Protein AF-A0A9P7BUP3-F1 (afdb_monomer_lite)

Sequence (273 aa):
MKHRQLSLIFKIRKNWTVAAWHLSATSFLMEHNRLSIQTLNDYRSAIASVYSQLHPNQPPLASQHEITMFFKAKKDTEVRIPTVDKLETWDINILILYIRKELSPSTVLTLGQLQLKVILLMCINTMWRPRSDMGRIQWRDVQFTHIDGVPGSVCLHIRRPKEINTKSIQLGVIQQEDLSVDHTLFLGVFRAETVKRTVWFLTEHQTQIRNLKKQGFNIIGYARKSEGAEDNETRIKLLKLMCRRLKERSLVNHIFISYNSQANGPLAQRDMK

pLDDT: mean 73.76, std 14.56, range [29.7, 93.31]

Structure (mmCIF, N/CA/C/O backbone):
data_AF-A0A9P7BUP3-F1
#
_entry.id   AF-A0A9P7BUP3-F1
#
loop_
_atom_site.group_PDB
_atom_site.id
_atom_site.type_symbol
_atom_site.label_atom_id
_atom_site.label_alt_id
_atom_site.label_comp_id
_atom_site.label_asym_id
_atom_site.label_entity_id
_atom_site.label_seq_id
_atom_site.pdbx_PDB_ins_code
_atom_site.Cartn_x
_atom_site.Cartn_y
_atom_site.Cartn_z
_atom_site.occupancy
_atom_site.B_iso_or_equiv
_atom_site.auth_seq_id
_atom_site.auth_comp_id
_atom_site.auth_asym_id
_atom_site.auth_atom_id
_atom_site.pdbx_PDB_model_num
ATOM 1 N N . MET A 1 1 ? -8.710 16.096 -35.756 1.00 29.70 1 MET A N 1
ATOM 2 C CA . MET A 1 1 ? -7.583 16.074 -36.715 1.00 29.70 1 MET A CA 1
ATOM 3 C C . MET A 1 1 ? -6.391 15.351 -36.091 1.00 29.70 1 MET A C 1
ATOM 5 O O . MET A 1 1 ? -5.723 15.912 -35.234 1.00 29.70 1 MET A O 1
ATOM 9 N N . LYS A 1 2 ? -6.168 14.082 -36.457 1.00 34.78 2 LYS A N 1
ATOM 10 C CA . LYS A 1 2 ? -4.997 13.286 -36.057 1.00 34.78 2 LYS A CA 1
ATOM 11 C C . LYS A 1 2 ? -3.948 13.381 -37.168 1.00 34.78 2 LYS A C 1
ATOM 13 O O . LYS A 1 2 ? -3.971 12.586 -38.094 1.00 34.78 2 LYS A O 1
ATOM 18 N N . HIS A 1 3 ? -3.037 14.340 -37.071 1.00 37.88 3 HIS A N 1
ATOM 19 C CA . HIS A 1 3 ? -1.804 14.335 -37.855 1.00 37.88 3 HIS A CA 1
ATOM 20 C C . HIS A 1 3 ? -0.641 14.597 -36.912 1.00 37.88 3 HIS A C 1
ATOM 22 O O . HIS A 1 3 ? -0.494 15.709 -36.418 1.00 37.88 3 HIS A O 1
ATOM 28 N N . ARG A 1 4 ? 0.151 13.554 -36.645 1.00 31.70 4 ARG A N 1
ATOM 29 C CA . ARG A 1 4 ? 1.559 13.630 -36.217 1.00 31.70 4 ARG A CA 1
ATOM 30 C C . ARG A 1 4 ? 2.187 12.232 -36.277 1.00 31.70 4 ARG A C 1
ATOM 32 O O . ARG A 1 4 ? 2.685 11.708 -35.291 1.00 31.70 4 ARG A O 1
ATOM 39 N N . GLN A 1 5 ? 2.171 11.618 -37.459 1.00 35.47 5 GLN A N 1
ATOM 40 C CA . GLN A 1 5 ? 3.279 10.741 -37.834 1.00 35.47 5 GLN A CA 1
ATOM 41 C C . GLN A 1 5 ? 4.364 11.655 -38.406 1.00 35.47 5 GLN A C 1
ATOM 43 O O . GLN A 1 5 ? 4.427 11.898 -39.604 1.00 35.47 5 GLN A O 1
ATOM 48 N N . LEU A 1 6 ? 5.185 12.225 -37.524 1.00 34.94 6 LEU A N 1
ATOM 49 C CA . LEU A 1 6 ? 6.550 12.541 -37.919 1.00 34.94 6 LEU A CA 1
ATOM 50 C C . LEU A 1 6 ? 7.253 11.189 -37.923 1.00 34.94 6 LEU A C 1
ATOM 52 O O . LEU A 1 6 ? 7.481 10.613 -36.861 1.00 34.94 6 LEU A O 1
ATOM 56 N N . SER A 1 7 ? 7.508 10.636 -39.105 1.00 39.16 7 SER A N 1
ATOM 57 C CA . SER A 1 7 ? 8.390 9.485 -39.249 1.00 39.16 7 SER A CA 1
ATOM 58 C C . SER A 1 7 ? 9.787 9.916 -38.800 1.00 39.16 7 SER A C 1
ATOM 60 O O . SER A 1 7 ? 10.569 10.451 -39.584 1.00 39.16 7 SER A O 1
ATOM 62 N N . LEU A 1 8 ? 10.076 9.756 -37.509 1.00 49.47 8 LEU A N 1
ATOM 63 C CA . LEU A 1 8 ? 11.420 9.893 -36.968 1.00 49.47 8 LEU A CA 1
ATOM 64 C C . LEU A 1 8 ? 12.216 8.684 -37.466 1.00 49.47 8 LEU A C 1
ATOM 66 O O . LEU A 1 8 ? 12.012 7.561 -37.007 1.00 49.47 8 LEU A O 1
ATOM 70 N N . ILE A 1 9 ? 13.074 8.895 -38.460 1.00 57.00 9 ILE A N 1
ATOM 71 C CA . ILE A 1 9 ? 13.872 7.824 -39.058 1.00 57.00 9 ILE A CA 1
ATOM 72 C C . ILE A 1 9 ? 15.229 7.795 -38.360 1.00 57.00 9 ILE A C 1
ATOM 74 O O . ILE A 1 9 ? 16.092 8.632 -38.624 1.00 57.00 9 ILE A O 1
ATOM 78 N N . PHE A 1 10 ? 15.432 6.804 -37.495 1.00 59.16 10 PHE A N 1
ATOM 79 C CA . PHE A 1 10 ? 16.764 6.448 -37.017 1.00 59.16 10 PHE A CA 1
ATOM 80 C C . PHE A 1 10 ? 17.508 5.735 -38.157 1.00 59.16 10 PHE A C 1
ATOM 82 O O . PHE A 1 10 ? 17.157 4.617 -38.535 1.00 59.16 10 PHE A O 1
ATOM 89 N N . LYS A 1 11 ? 18.487 6.410 -38.770 1.00 67.56 11 LYS A N 1
ATOM 90 C CA . LYS A 1 11 ? 19.257 5.859 -39.897 1.00 67.56 11 LYS A CA 1
ATOM 91 C C . LYS A 1 11 ? 20.329 4.909 -39.373 1.00 67.56 11 LYS A C 1
ATOM 93 O O . LYS A 1 11 ? 21.152 5.301 -38.555 1.00 67.56 11 LYS A O 1
ATOM 98 N N . ILE A 1 12 ? 20.338 3.685 -39.888 1.00 63.97 12 ILE A N 1
ATOM 99 C CA . ILE A 1 12 ? 21.224 2.607 -39.437 1.00 63.97 12 ILE A CA 1
ATOM 100 C C . ILE A 1 12 ? 22.140 2.200 -40.589 1.00 63.97 12 ILE A C 1
ATOM 102 O O . ILE A 1 12 ? 21.692 2.098 -41.733 1.00 63.97 12 ILE A O 1
ATOM 106 N N . ARG A 1 13 ? 23.419 1.929 -40.301 1.00 66.94 13 ARG A N 1
ATOM 107 C CA . ARG A 1 13 ? 24.336 1.283 -41.253 1.00 66.94 13 ARG A CA 1
ATOM 108 C C . ARG A 1 13 ? 24.692 -0.119 -40.772 1.00 66.94 13 ARG A C 1
ATOM 110 O O . ARG A 1 13 ? 25.013 -0.319 -39.606 1.00 66.94 13 ARG A O 1
ATOM 117 N N . LYS A 1 14 ? 24.699 -1.076 -41.703 1.00 58.66 14 LYS A N 1
ATOM 118 C CA . LYS A 1 14 ? 24.942 -2.504 -41.434 1.00 58.66 14 LYS A CA 1
ATOM 119 C C . LYS A 1 14 ? 26.327 -2.799 -40.830 1.00 58.66 14 LYS A C 1
ATOM 121 O O . LYS A 1 14 ? 26.476 -3.790 -40.132 1.00 58.66 14 LYS A O 1
ATOM 126 N N . ASN A 1 15 ? 27.308 -1.919 -41.049 1.00 70.25 15 ASN A N 1
ATOM 127 C CA . ASN A 1 15 ? 28.707 -2.123 -40.648 1.00 70.25 15 ASN A CA 1
ATOM 128 C C . ASN A 1 15 ? 29.121 -1.267 -39.438 1.00 70.25 15 ASN A C 1
ATOM 130 O O . ASN A 1 15 ? 30.308 -1.030 -39.224 1.00 70.25 15 ASN A O 1
ATOM 134 N N . TRP A 1 16 ? 28.166 -0.722 -38.685 1.00 77.44 16 TRP A N 1
ATOM 135 C CA . TRP A 1 16 ? 28.500 0.029 -37.479 1.00 77.44 16 TRP A CA 1
ATOM 136 C C . TRP A 1 16 ? 29.067 -0.882 -36.395 1.00 77.44 16 TRP A C 1
ATOM 138 O O . TRP A 1 16 ? 28.529 -1.949 -36.107 1.00 77.44 16 TRP A O 1
ATOM 148 N N . THR A 1 17 ? 30.146 -0.422 -35.766 1.00 83.06 17 THR A N 1
ATOM 149 C CA . THR A 1 17 ? 30.659 -1.025 -34.538 1.00 83.06 17 THR A CA 1
ATOM 150 C C . THR A 1 17 ? 29.669 -0.796 -33.396 1.00 83.06 17 THR A C 1
ATOM 152 O O . THR A 1 17 ? 28.867 0.140 -33.426 1.00 83.06 17 THR A O 1
ATOM 155 N N . VAL A 1 18 ? 29.751 -1.618 -32.350 1.00 81.12 18 VAL A N 1
ATOM 156 C CA . VAL A 1 18 ? 28.917 -1.478 -31.142 1.00 81.12 18 VAL A CA 1
ATOM 157 C C . VAL A 1 18 ? 29.039 -0.070 -30.534 1.00 81.12 18 VAL A C 1
ATOM 159 O O . VAL A 1 18 ? 28.034 0.545 -30.189 1.00 81.12 18 VAL A O 1
ATOM 162 N N . ALA A 1 19 ? 30.251 0.494 -30.506 1.00 82.25 19 ALA A N 1
ATOM 163 C CA . ALA A 1 19 ? 30.484 1.860 -30.038 1.00 82.25 19 ALA A CA 1
ATOM 164 C C . ALA A 1 19 ? 29.785 2.919 -30.917 1.00 82.25 19 ALA A C 1
ATOM 166 O O . ALA A 1 19 ? 29.181 3.857 -30.398 1.00 82.25 19 ALA A O 1
ATOM 167 N N . ALA A 1 20 ? 29.801 2.753 -32.246 1.00 81.44 20 ALA A N 1
ATOM 168 C CA . ALA A 1 20 ? 29.107 3.658 -33.167 1.00 81.44 20 ALA A CA 1
ATOM 169 C C . ALA A 1 20 ? 27.577 3.602 -32.999 1.00 81.44 20 ALA A C 1
ATOM 171 O O . ALA A 1 20 ? 26.899 4.623 -33.144 1.00 81.44 20 ALA A O 1
ATOM 172 N N . TRP A 1 21 ? 27.040 2.432 -32.642 1.00 83.62 21 TRP A N 1
ATOM 173 C CA . TRP A 1 21 ? 25.635 2.257 -32.275 1.00 83.62 21 TRP A CA 1
ATOM 174 C C . TRP A 1 21 ? 25.263 3.005 -31.001 1.00 83.62 21 TRP A C 1
ATOM 176 O O . TRP A 1 21 ? 24.262 3.721 -30.987 1.00 83.62 21 TRP A O 1
ATOM 186 N N . HIS A 1 22 ? 26.055 2.851 -29.939 1.00 83.19 22 HIS A N 1
ATOM 187 C CA . HIS A 1 22 ? 25.796 3.507 -28.655 1.00 83.19 22 HIS A CA 1
ATOM 188 C C . HIS A 1 22 ? 25.866 5.025 -28.781 1.00 83.19 22 HIS A C 1
ATOM 190 O O . HIS A 1 22 ? 24.970 5.720 -28.294 1.00 83.19 22 HIS A O 1
ATOM 196 N N . LEU A 1 23 ? 26.869 5.527 -29.507 1.00 83.94 23 LEU A N 1
ATOM 197 C CA . LEU A 1 23 ? 27.015 6.951 -29.784 1.00 83.94 23 LEU A CA 1
ATOM 198 C C . LEU A 1 23 ? 25.816 7.477 -30.579 1.00 83.94 23 LEU A C 1
ATOM 200 O O . LEU A 1 23 ? 25.182 8.436 -30.156 1.00 83.94 23 LEU A O 1
ATOM 204 N N . SER A 1 24 ? 25.437 6.803 -31.669 1.00 83.06 24 SER A N 1
ATOM 205 C CA . SER A 1 24 ? 24.308 7.236 -32.506 1.00 83.06 24 SER A CA 1
ATOM 206 C C . SER A 1 24 ? 22.972 7.191 -31.764 1.00 83.06 24 SER A C 1
ATOM 208 O O . SER A 1 24 ? 22.167 8.111 -31.893 1.00 83.06 24 SER A O 1
ATOM 210 N N . ALA A 1 25 ? 22.727 6.150 -30.963 1.00 82.94 25 ALA A N 1
ATOM 211 C CA . ALA A 1 25 ? 21.521 6.045 -30.146 1.00 82.94 25 ALA A CA 1
ATOM 212 C C . ALA A 1 25 ? 21.456 7.164 -29.097 1.00 82.94 25 ALA A C 1
ATOM 214 O O . ALA A 1 25 ? 20.404 7.774 -28.908 1.00 82.94 25 ALA A O 1
ATOM 215 N N . THR A 1 26 ? 22.581 7.470 -28.450 1.00 84.88 26 THR A N 1
ATOM 216 C CA . THR A 1 26 ? 22.667 8.556 -27.466 1.00 84.88 26 THR A CA 1
ATOM 217 C C . THR A 1 26 ? 22.463 9.917 -28.129 1.00 84.88 26 THR A C 1
ATOM 219 O O . THR A 1 26 ? 21.624 10.685 -27.665 1.00 84.88 26 THR A O 1
ATOM 222 N N . SER A 1 27 ? 23.134 10.195 -29.253 1.00 85.44 27 SER A N 1
ATOM 223 C CA . SER A 1 27 ? 22.946 11.431 -30.025 1.00 85.44 27 SER A CA 1
ATOM 224 C C . SER A 1 27 ? 21.493 11.615 -30.454 1.00 85.44 27 SER A C 1
ATOM 226 O O . SER A 1 27 ? 20.919 12.676 -30.225 1.00 85.44 27 SER A O 1
ATOM 228 N N . PHE A 1 28 ? 20.856 10.561 -30.967 1.00 85.31 28 PHE A N 1
ATOM 229 C CA . PHE A 1 28 ? 19.443 10.601 -31.331 1.00 85.31 28 PHE A CA 1
ATOM 230 C C . PHE A 1 28 ? 18.543 10.929 -30.131 1.00 85.31 28 PHE A C 1
ATOM 232 O O . PHE A 1 28 ? 17.647 11.766 -30.238 1.00 85.31 28 PHE A O 1
ATOM 239 N N . LEU A 1 29 ? 18.774 10.308 -28.970 1.00 84.94 29 LEU A N 1
ATOM 240 C CA . LEU A 1 29 ? 18.010 10.602 -27.754 1.00 84.94 29 LEU A CA 1
ATOM 241 C C . LEU A 1 29 ? 18.230 12.045 -27.269 1.00 84.94 29 LEU A C 1
ATOM 243 O O . LEU A 1 29 ? 17.276 12.690 -26.831 1.00 84.94 29 LEU A O 1
ATOM 247 N N . MET A 1 30 ? 19.454 12.568 -27.384 1.00 86.00 30 MET A N 1
ATOM 248 C CA . MET A 1 30 ? 19.786 13.951 -27.028 1.00 86.00 30 MET A CA 1
ATOM 249 C C . MET A 1 30 ? 19.134 14.971 -27.967 1.00 86.00 30 MET A C 1
ATOM 251 O O . MET A 1 30 ? 18.560 15.944 -27.483 1.00 86.00 30 MET A O 1
ATOM 255 N N . GLU A 1 31 ? 19.142 14.735 -29.280 1.00 86.25 31 GLU A N 1
ATOM 256 C CA . GLU A 1 31 ? 18.450 15.577 -30.272 1.00 86.25 31 GLU A CA 1
ATOM 257 C C . GLU A 1 31 ? 16.943 15.662 -30.001 1.00 86.25 31 GLU A C 1
ATOM 259 O O . GLU A 1 31 ? 16.308 16.697 -30.210 1.00 86.25 31 GLU A O 1
ATOM 264 N N . HIS A 1 32 ? 16.372 14.585 -29.465 1.00 86.56 32 HIS A N 1
ATOM 265 C CA . HIS A 1 32 ? 14.950 14.478 -29.162 1.00 86.56 32 HIS A CA 1
ATOM 266 C C . HIS A 1 32 ? 14.635 14.690 -27.677 1.00 86.56 32 HIS A C 1
ATOM 268 O O . HIS A 1 32 ? 13.524 14.386 -27.235 1.00 86.56 32 HIS A O 1
ATOM 274 N N . ASN A 1 33 ? 15.561 15.266 -26.901 1.00 84.81 33 ASN A N 1
ATOM 275 C CA . ASN A 1 33 ? 15.423 15.416 -25.449 1.00 84.81 33 ASN A CA 1
ATOM 276 C C . ASN A 1 33 ? 14.182 16.212 -25.011 1.00 84.81 33 ASN A C 1
ATOM 278 O O . ASN A 1 33 ? 13.790 16.122 -23.852 1.00 84.81 33 ASN A O 1
ATOM 282 N N . ARG A 1 34 ? 13.549 16.977 -25.910 1.00 85.31 34 ARG A N 1
ATOM 283 C CA . ARG A 1 34 ? 12.328 17.754 -25.649 1.00 85.31 34 ARG A CA 1
ATOM 284 C C . ARG A 1 34 ? 11.082 16.880 -25.539 1.00 85.31 34 ARG A C 1
ATOM 286 O O . ARG A 1 34 ? 10.085 17.313 -24.971 1.00 85.31 34 ARG A O 1
ATOM 293 N N . LEU A 1 35 ? 11.124 15.660 -26.071 1.00 84.06 35 LEU A N 1
ATOM 294 C CA . LEU A 1 35 ? 10.017 14.715 -25.976 1.00 84.06 35 LEU A CA 1
ATOM 295 C C . LEU A 1 35 ? 9.841 14.210 -24.538 1.00 84.06 35 LEU A C 1
ATOM 297 O O . LEU A 1 35 ? 10.742 14.306 -23.697 1.00 84.06 35 LEU A O 1
ATOM 301 N N . SER A 1 36 ? 8.655 13.671 -24.253 1.00 82.50 36 SER A N 1
ATOM 302 C CA . SER A 1 36 ? 8.373 13.061 -22.953 1.00 82.50 36 SER A CA 1
ATOM 303 C C . SER A 1 36 ? 9.273 11.845 -22.720 1.00 82.50 36 SER A C 1
ATOM 305 O O . SER A 1 36 ? 9.606 11.122 -23.665 1.00 82.50 36 SER A O 1
ATOM 307 N N . ILE A 1 37 ? 9.619 11.560 -21.462 1.00 85.25 37 ILE A N 1
ATOM 308 C CA . ILE A 1 37 ? 10.378 10.347 -21.121 1.00 85.25 37 ILE A CA 1
ATOM 309 C C . ILE A 1 37 ? 9.672 9.055 -21.572 1.00 85.25 37 ILE A C 1
ATOM 311 O O . ILE A 1 37 ? 10.339 8.054 -21.827 1.00 85.25 37 ILE A O 1
ATOM 315 N N . GLN A 1 38 ? 8.338 9.062 -21.705 1.00 81.88 38 GLN A N 1
ATOM 316 C CA . GLN A 1 38 ? 7.593 7.917 -22.237 1.00 81.88 38 GLN A CA 1
ATOM 317 C C . GLN A 1 38 ? 7.898 7.717 -23.724 1.00 81.88 38 GLN A C 1
ATOM 319 O O . GLN A 1 38 ? 8.356 6.650 -24.113 1.00 81.88 38 GLN A O 1
ATOM 324 N N . THR A 1 39 ? 7.746 8.769 -24.529 1.00 82.94 39 THR A N 1
ATOM 325 C CA . THR A 1 39 ? 8.038 8.732 -25.970 1.00 82.94 39 THR A CA 1
ATOM 326 C C . THR A 1 39 ? 9.496 8.351 -26.243 1.00 82.94 39 THR A C 1
ATOM 328 O O . THR A 1 39 ? 9.781 7.557 -27.134 1.00 82.94 39 THR A O 1
ATOM 331 N N . LEU A 1 40 ? 10.434 8.864 -25.440 1.00 85.19 40 LEU A N 1
ATOM 332 C CA . LEU A 1 40 ? 11.849 8.502 -25.543 1.00 85.19 40 LEU A CA 1
ATOM 333 C C . LEU A 1 40 ? 12.102 7.029 -25.191 1.00 85.19 40 LEU A C 1
ATOM 335 O O . LEU A 1 40 ? 12.950 6.393 -25.814 1.00 85.19 40 LEU A O 1
ATOM 339 N N . ASN A 1 41 ? 11.370 6.466 -24.224 1.00 85.88 41 ASN A N 1
ATOM 340 C CA . ASN A 1 41 ? 11.452 5.038 -23.906 1.00 85.88 41 ASN A CA 1
ATOM 341 C C . ASN A 1 41 ? 10.915 4.158 -25.036 1.00 85.88 41 ASN A C 1
ATOM 343 O O . ASN A 1 41 ? 11.495 3.100 -25.294 1.00 85.88 41 ASN A O 1
ATOM 347 N N . ASP A 1 42 ? 9.859 4.594 -25.720 1.00 81.31 42 ASP A N 1
ATOM 348 C CA . ASP A 1 42 ? 9.314 3.880 -26.875 1.00 81.31 42 ASP A CA 1
ATOM 349 C C . ASP A 1 42 ? 10.357 3.842 -28.007 1.00 81.31 42 ASP A C 1
ATOM 351 O O . ASP A 1 42 ? 10.661 2.774 -28.542 1.00 81.31 42 ASP A O 1
ATOM 355 N N . TYR A 1 43 ? 11.017 4.973 -28.286 1.00 83.81 43 TYR A N 1
ATOM 356 C CA . TYR A 1 43 ? 12.116 5.028 -29.255 1.00 83.81 43 TYR A CA 1
ATOM 357 C C . TYR A 1 43 ? 13.332 4.204 -28.839 1.00 83.81 43 TYR A C 1
ATOM 359 O O . TYR A 1 43 ? 13.857 3.446 -29.653 1.00 83.81 43 TYR A O 1
ATOM 367 N N . ARG A 1 44 ? 13.760 4.276 -27.573 1.00 87.19 44 ARG A N 1
ATOM 368 C CA . ARG A 1 44 ? 14.844 3.426 -27.057 1.00 87.19 44 ARG A CA 1
ATOM 369 C C . ARG A 1 44 ? 14.519 1.946 -27.252 1.00 87.19 44 ARG A C 1
ATOM 371 O O . ARG A 1 44 ? 15.405 1.184 -27.624 1.00 87.19 44 ARG A O 1
ATOM 378 N N . SER A 1 45 ? 13.275 1.539 -27.005 1.00 83.69 45 SER A N 1
ATOM 379 C CA . SER A 1 45 ? 12.836 0.146 -27.151 1.00 83.69 45 SER A CA 1
ATOM 380 C C . SER A 1 45 ? 12.847 -0.298 -28.614 1.00 83.69 45 SER A C 1
ATOM 382 O O . SER A 1 45 ? 13.339 -1.385 -28.913 1.00 83.69 45 SER A O 1
ATOM 384 N N . ALA A 1 46 ? 12.400 0.564 -29.533 1.00 78.81 46 ALA A N 1
ATOM 385 C CA . ALA A 1 46 ? 12.495 0.304 -30.967 1.00 78.81 46 ALA A CA 1
ATOM 386 C C . ALA A 1 46 ? 13.958 0.156 -31.424 1.00 78.81 46 ALA A C 1
ATOM 388 O O . ALA A 1 46 ? 14.303 -0.852 -32.036 1.00 78.81 46 ALA A O 1
ATOM 389 N N . ILE A 1 47 ? 14.845 1.088 -31.054 1.00 82.69 47 ILE A N 1
ATOM 390 C CA . ILE A 1 47 ? 16.279 1.013 -31.393 1.00 82.69 47 ILE A CA 1
ATOM 391 C C . ILE A 1 47 ? 16.920 -0.244 -30.779 1.00 82.69 47 ILE A C 1
ATOM 393 O O . ILE A 1 47 ? 17.671 -0.948 -31.453 1.00 82.69 47 ILE A O 1
ATOM 397 N N . ALA A 1 48 ? 16.587 -0.571 -29.526 1.00 82.31 48 ALA A N 1
ATOM 398 C CA . ALA A 1 48 ? 17.103 -1.749 -28.834 1.00 82.31 48 ALA A CA 1
ATOM 399 C C . ALA A 1 48 ? 16.701 -3.065 -29.520 1.00 82.31 48 ALA A C 1
ATOM 401 O O . ALA A 1 48 ? 17.504 -3.993 -29.535 1.00 82.31 48 ALA A O 1
ATOM 402 N N . SER A 1 49 ? 15.498 -3.136 -30.103 1.00 79.50 49 SER A N 1
ATOM 403 C CA . SER A 1 49 ? 15.028 -4.323 -30.834 1.00 79.50 49 SER A CA 1
ATOM 404 C C . SER A 1 49 ? 15.825 -4.601 -32.112 1.00 79.50 49 SER A C 1
ATOM 406 O O . SER A 1 49 ? 16.077 -5.755 -32.442 1.00 79.50 49 SER A O 1
ATOM 408 N N . VAL A 1 50 ? 16.280 -3.557 -32.811 1.00 80.00 50 VAL A N 1
ATOM 409 C CA . VAL A 1 50 ? 17.143 -3.718 -33.993 1.00 80.00 50 VAL A CA 1
ATOM 410 C C . VAL A 1 50 ? 18.578 -4.026 -33.568 1.00 80.00 50 VAL A C 1
ATOM 412 O O . VAL A 1 50 ? 19.225 -4.905 -34.135 1.00 80.00 50 VAL A O 1
ATOM 415 N N . TYR A 1 51 ? 19.062 -3.348 -32.525 1.00 81.38 51 TYR A N 1
ATOM 416 C CA . TYR A 1 51 ? 20.376 -3.608 -31.943 1.00 81.38 51 TYR A CA 1
ATOM 417 C C . TYR A 1 51 ? 20.527 -5.070 -31.495 1.00 81.38 51 TYR A C 1
ATOM 419 O O . TYR A 1 51 ? 21.553 -5.683 -31.775 1.00 81.38 51 TYR A O 1
ATOM 427 N N . SER A 1 52 ? 19.508 -5.662 -30.861 1.00 82.12 52 SER A N 1
ATOM 428 C CA . SER A 1 52 ? 19.564 -7.059 -30.409 1.00 82.12 52 SER A CA 1
ATOM 429 C C . SER A 1 52 ? 19.597 -8.071 -31.557 1.00 82.12 52 SER A C 1
ATOM 431 O O . SER A 1 52 ? 20.208 -9.125 -31.407 1.00 82.12 52 SER A O 1
ATOM 433 N N . GLN A 1 53 ? 18.994 -7.760 -32.709 1.00 80.25 53 GLN A N 1
ATOM 434 C CA . GLN A 1 53 ? 19.075 -8.615 -33.899 1.00 80.25 53 GLN A CA 1
ATOM 435 C C . GLN A 1 53 ? 20.467 -8.586 -34.541 1.00 80.25 53 GLN A C 1
ATOM 437 O O . GLN A 1 53 ? 20.942 -9.606 -35.031 1.00 80.25 53 GLN A O 1
ATOM 442 N N . LEU A 1 54 ? 21.124 -7.423 -34.541 1.00 78.62 54 LEU A N 1
ATOM 443 C CA . LEU A 1 54 ? 22.436 -7.241 -35.170 1.00 78.62 54 LEU A CA 1
ATOM 444 C C . LEU A 1 54 ? 23.601 -7.613 -34.243 1.00 78.62 54 LEU A C 1
ATOM 446 O O . LEU A 1 54 ? 24.670 -7.996 -34.717 1.00 78.62 54 LEU A O 1
ATOM 450 N N . HIS A 1 55 ? 23.395 -7.528 -32.929 1.00 82.56 55 HIS A N 1
ATOM 451 C CA . HIS A 1 55 ? 24.403 -7.800 -31.906 1.00 82.56 55 HIS A CA 1
ATOM 452 C C . HIS A 1 55 ? 23.848 -8.708 -30.790 1.00 82.56 55 HIS A C 1
ATOM 454 O O . HIS A 1 55 ? 23.794 -8.295 -29.631 1.00 82.56 55 HIS A O 1
ATOM 460 N N . PRO A 1 56 ? 23.462 -9.961 -31.101 1.00 82.50 56 PRO A N 1
ATOM 461 C CA . PRO A 1 56 ? 22.767 -10.845 -30.156 1.00 82.50 56 PRO A CA 1
ATOM 462 C C . PRO A 1 56 ? 23.602 -11.223 -28.924 1.00 82.50 56 PRO A C 1
ATOM 464 O O . PRO A 1 56 ? 23.048 -11.487 -27.862 1.00 82.50 56 PRO A O 1
ATOM 467 N N . ASN A 1 57 ? 24.932 -11.211 -29.047 1.00 87.88 57 ASN A N 1
ATOM 468 C CA . ASN A 1 57 ? 25.856 -11.578 -27.968 1.00 87.88 57 ASN A CA 1
ATOM 469 C C . ASN A 1 57 ? 26.296 -10.382 -27.106 1.00 87.88 57 ASN A C 1
ATOM 471 O O . ASN A 1 57 ? 27.160 -10.536 -26.246 1.00 87.88 57 ASN A O 1
ATOM 475 N N . GLN A 1 58 ? 25.767 -9.183 -27.362 1.00 85.69 58 GLN A N 1
ATOM 476 C CA . GLN A 1 58 ? 26.135 -7.971 -26.632 1.00 85.69 58 GLN A CA 1
ATOM 477 C C . GLN A 1 58 ? 25.091 -7.622 -25.565 1.00 85.69 58 GLN A C 1
ATOM 479 O O . GLN A 1 58 ? 23.911 -7.946 -25.726 1.00 85.69 58 GLN A O 1
ATOM 484 N N . PRO A 1 59 ? 25.483 -6.911 -24.490 1.00 85.12 59 PRO A N 1
ATOM 485 C CA . PRO A 1 59 ? 24.536 -6.438 -23.491 1.00 85.12 59 PRO A CA 1
ATOM 486 C C . PRO A 1 59 ? 23.445 -5.563 -24.123 1.00 85.12 59 PRO A C 1
ATOM 488 O O . PRO A 1 59 ? 23.742 -4.806 -25.059 1.00 85.12 59 PRO A O 1
ATOM 491 N N . PRO A 1 60 ? 22.203 -5.607 -23.603 1.00 86.06 60 PRO A N 1
ATOM 492 C CA . PRO A 1 60 ? 21.107 -4.796 -24.110 1.00 86.06 60 PRO A CA 1
ATOM 493 C C . PRO A 1 60 ? 21.486 -3.318 -24.222 1.00 86.06 60 PRO A C 1
ATOM 495 O O . PRO A 1 60 ? 22.139 -2.754 -23.350 1.00 86.06 60 PRO A O 1
ATOM 498 N N . LEU A 1 61 ? 20.993 -2.639 -25.256 1.00 80.62 61 LEU A N 1
ATOM 499 C CA . LEU A 1 61 ? 21.215 -1.198 -25.422 1.00 80.62 61 LEU A CA 1
ATOM 500 C C . LEU A 1 61 ? 20.769 -0.394 -24.178 1.00 80.62 61 LEU A C 1
ATOM 502 O O . LEU A 1 61 ? 21.356 0.621 -23.824 1.00 80.62 61 LEU A O 1
ATOM 506 N N . ALA A 1 62 ? 19.751 -0.891 -23.471 1.00 79.00 62 ALA A N 1
ATOM 507 C CA . ALA A 1 62 ? 19.230 -0.309 -22.239 1.00 79.00 62 ALA A CA 1
ATOM 508 C C . ALA A 1 62 ? 20.202 -0.344 -21.048 1.00 79.00 62 ALA A C 1
ATOM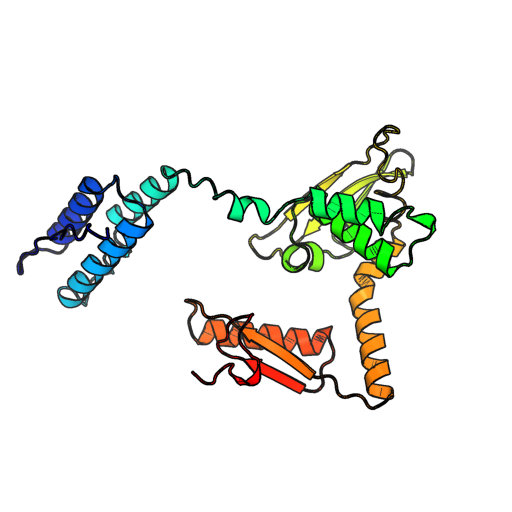 510 O O . ALA A 1 62 ? 20.044 0.462 -20.139 1.00 79.00 62 ALA A O 1
ATOM 511 N N . SER A 1 63 ? 21.152 -1.284 -21.026 1.00 83.12 63 SER A N 1
ATOM 512 C CA . SER A 1 63 ? 22.114 -1.434 -19.928 1.00 83.12 63 SER A CA 1
ATOM 513 C C . SER A 1 63 ? 23.394 -0.629 -20.142 1.00 83.12 63 SER A C 1
ATOM 515 O O . SER A 1 63 ? 24.287 -0.686 -19.303 1.00 83.12 63 SER A O 1
ATOM 517 N N . GLN A 1 64 ? 23.504 0.100 -21.256 1.00 84.12 64 GLN A N 1
ATOM 518 C CA . GLN A 1 64 ? 24.661 0.946 -21.533 1.00 84.12 64 GLN A CA 1
ATOM 519 C C . GLN A 1 64 ? 24.664 2.165 -20.607 1.00 84.12 64 GLN A C 1
ATOM 521 O O . GLN A 1 64 ? 23.606 2.724 -20.279 1.00 84.12 64 GLN A O 1
ATOM 526 N N . HIS A 1 65 ? 25.857 2.558 -20.164 1.00 83.88 65 HIS A N 1
ATOM 527 C CA . HIS A 1 65 ? 26.029 3.565 -19.123 1.00 83.88 65 HIS A CA 1
ATOM 528 C C . HIS A 1 65 ? 25.461 4.923 -19.553 1.00 83.88 65 HIS A C 1
ATOM 530 O O . HIS A 1 65 ? 24.696 5.540 -18.816 1.00 83.88 65 HIS A O 1
ATOM 536 N N . GLU A 1 66 ? 25.745 5.341 -20.782 1.00 83.62 66 GLU A N 1
ATOM 537 C CA . GLU A 1 66 ? 25.368 6.633 -21.355 1.00 83.62 66 GLU A CA 1
ATOM 538 C C . GLU A 1 66 ? 23.848 6.765 -21.484 1.00 83.62 66 GLU A C 1
ATOM 540 O O . GLU A 1 66 ? 23.264 7.779 -21.099 1.00 83.62 66 GLU A O 1
ATOM 545 N N . ILE A 1 67 ? 23.179 5.705 -21.949 1.00 84.38 67 ILE A N 1
ATOM 546 C CA . ILE A 1 67 ? 21.716 5.674 -22.063 1.00 84.38 67 ILE A CA 1
ATOM 547 C C . ILE A 1 67 ? 21.071 5.678 -20.678 1.00 84.38 67 ILE A C 1
ATOM 549 O O . ILE A 1 67 ? 20.096 6.398 -20.449 1.00 84.38 67 ILE A O 1
ATOM 553 N N . THR A 1 68 ? 21.628 4.925 -19.731 1.00 85.25 68 THR A N 1
ATOM 554 C CA . THR A 1 68 ? 21.149 4.918 -18.343 1.00 85.25 68 THR A CA 1
ATOM 555 C C . THR A 1 68 ? 21.264 6.310 -17.718 1.00 85.25 68 THR A C 1
ATOM 557 O O . THR A 1 68 ? 20.306 6.800 -17.114 1.00 85.25 68 THR A O 1
ATOM 560 N N . MET A 1 69 ? 22.405 6.977 -17.910 1.00 85.56 69 MET A N 1
ATOM 561 C CA . MET A 1 69 ? 22.657 8.331 -17.417 1.00 85.56 69 MET A CA 1
ATOM 562 C C . MET A 1 69 ? 21.729 9.361 -18.063 1.00 85.56 69 MET A C 1
ATOM 564 O O . MET A 1 69 ? 21.165 10.192 -17.351 1.00 85.56 69 MET A O 1
ATOM 568 N N . PHE A 1 70 ? 21.481 9.264 -19.373 1.00 88.25 70 PHE A N 1
ATOM 569 C CA . PHE A 1 70 ? 20.519 10.120 -20.070 1.00 88.25 70 PHE A CA 1
ATOM 570 C C . PHE A 1 70 ? 19.109 10.005 -19.472 1.00 88.25 70 PHE A C 1
ATOM 572 O O . PHE A 1 70 ? 18.495 11.017 -19.133 1.00 88.25 70 PHE A O 1
ATOM 579 N N . PHE A 1 71 ? 18.586 8.784 -19.297 1.00 85.38 71 PHE A N 1
ATOM 580 C CA . PHE A 1 71 ? 17.232 8.591 -18.762 1.00 85.38 71 PHE A CA 1
ATOM 581 C C . PHE A 1 71 ? 17.117 8.976 -17.287 1.00 85.38 71 PHE A C 1
ATOM 583 O O . PHE A 1 71 ? 16.067 9.477 -16.879 1.00 85.38 71 PHE A O 1
ATOM 590 N N . LYS A 1 72 ? 18.182 8.787 -16.499 1.00 84.50 72 LYS A N 1
ATOM 591 C CA . LYS A 1 72 ? 18.255 9.285 -15.122 1.00 84.50 72 LYS A CA 1
ATOM 592 C C . L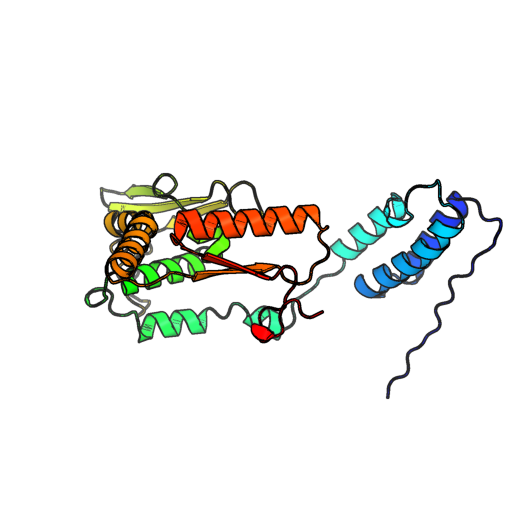YS A 1 72 ? 18.154 10.813 -15.098 1.00 84.50 72 LYS A C 1
ATOM 594 O O . LYS A 1 72 ? 17.217 11.337 -14.507 1.00 84.50 72 LYS A O 1
ATOM 599 N N . ALA A 1 73 ? 19.015 11.510 -15.842 1.00 84.75 73 ALA A N 1
ATOM 600 C CA . ALA A 1 73 ? 18.996 12.971 -15.928 1.00 84.75 73 ALA A CA 1
ATOM 601 C C . ALA A 1 73 ? 17.651 13.510 -16.448 1.00 84.75 73 ALA A C 1
ATOM 603 O O . ALA A 1 73 ? 17.089 14.450 -15.888 1.00 84.75 73 ALA A O 1
ATOM 604 N N . LYS A 1 74 ? 17.076 12.879 -17.480 1.00 83.88 74 LYS A N 1
ATOM 605 C CA . LYS A 1 74 ? 15.766 13.256 -18.027 1.00 83.88 74 LYS A CA 1
ATOM 606 C C . LYS A 1 74 ? 14.652 13.107 -16.992 1.00 83.88 74 LYS A C 1
ATOM 608 O O . LYS A 1 74 ? 13.801 13.987 -16.897 1.00 83.88 74 LYS A O 1
ATOM 613 N N . LYS A 1 75 ? 14.661 12.019 -16.218 1.00 81.75 75 LYS A N 1
ATOM 614 C CA . LYS A 1 75 ? 13.690 11.777 -15.145 1.00 81.75 75 LYS A CA 1
ATOM 615 C C . LYS A 1 75 ? 13.821 12.804 -14.023 1.00 81.75 75 LYS A C 1
ATOM 617 O O . LYS A 1 75 ? 12.801 13.271 -13.535 1.00 81.75 75 LYS A O 1
ATOM 622 N N . ASP A 1 76 ? 15.050 13.154 -13.662 1.00 77.62 76 ASP A N 1
ATOM 623 C CA . ASP A 1 76 ? 15.333 14.133 -12.612 1.00 77.62 76 ASP A CA 1
ATOM 624 C C . ASP A 1 76 ? 14.941 15.562 -13.046 1.00 77.62 76 ASP A C 1
ATOM 626 O O . ASP A 1 76 ? 14.584 16.386 -12.210 1.00 77.62 76 ASP A O 1
ATOM 630 N N . THR A 1 77 ? 14.937 15.843 -14.356 1.00 78.75 77 THR A N 1
ATOM 631 C CA . THR A 1 77 ? 14.550 17.151 -14.922 1.00 78.75 77 THR A CA 1
ATOM 632 C C . THR A 1 77 ? 13.043 17.263 -15.208 1.00 78.75 77 THR A C 1
ATOM 634 O O . THR A 1 77 ? 12.482 18.358 -15.217 1.00 78.75 77 THR A O 1
ATOM 637 N N . GLU A 1 78 ? 12.355 16.149 -15.478 1.00 75.94 78 GLU A N 1
ATOM 638 C CA . GLU A 1 78 ? 10.922 16.143 -15.795 1.00 75.94 78 GLU A CA 1
ATOM 639 C C . GLU A 1 78 ? 10.090 16.225 -14.502 1.00 75.94 78 GLU A C 1
ATOM 641 O O . GLU A 1 78 ? 9.746 15.212 -13.891 1.00 75.94 78 GLU A O 1
ATOM 646 N N . VAL A 1 79 ? 9.729 17.445 -14.089 1.00 66.38 79 VAL A N 1
ATOM 647 C CA . VAL A 1 79 ? 8.784 17.661 -12.983 1.00 66.38 79 VAL A CA 1
ATOM 648 C C . VAL A 1 79 ? 7.395 17.190 -13.416 1.00 66.38 79 VAL A C 1
ATOM 650 O O . VAL A 1 79 ? 6.667 17.877 -14.132 1.00 66.38 79 VAL A O 1
ATOM 653 N N . ARG A 1 80 ? 7.010 15.990 -12.980 1.00 64.31 80 ARG A N 1
ATOM 654 C CA . ARG A 1 80 ? 5.664 15.450 -13.196 1.00 64.31 80 ARG A CA 1
ATOM 655 C C . ARG A 1 80 ? 4.735 15.899 -12.081 1.00 64.31 80 ARG A C 1
ATOM 657 O O . ARG A 1 80 ? 4.588 15.204 -11.079 1.00 64.31 80 ARG A O 1
ATOM 664 N N . ILE A 1 81 ? 4.077 17.035 -12.283 1.00 67.25 81 ILE A N 1
ATOM 665 C CA . ILE A 1 81 ? 2.925 17.412 -11.463 1.00 67.25 81 ILE A CA 1
ATOM 666 C C . ILE A 1 81 ? 1.769 16.474 -11.852 1.00 67.25 81 ILE A C 1
ATOM 668 O O . ILE A 1 81 ? 1.435 16.388 -13.039 1.00 67.25 81 ILE A O 1
ATOM 672 N N . PRO A 1 82 ? 1.191 15.705 -10.912 1.00 65.81 82 PRO A N 1
ATOM 673 C CA . PRO A 1 82 ? 0.030 14.879 -11.213 1.00 65.81 82 PRO A CA 1
ATOM 674 C C . PRO A 1 82 ? -1.128 15.750 -11.720 1.00 65.81 82 PRO A C 1
ATOM 676 O O . PRO A 1 82 ? -1.322 16.868 -11.251 1.00 65.81 82 PRO A O 1
ATOM 679 N N . THR A 1 83 ? -1.898 15.241 -12.681 1.00 69.88 83 THR A N 1
ATOM 680 C CA . THR A 1 83 ? -3.137 15.893 -13.131 1.00 69.88 83 THR A CA 1
ATOM 681 C C . THR A 1 83 ? -4.134 15.999 -11.976 1.00 69.88 83 THR A C 1
ATOM 683 O O . THR A 1 83 ? -4.063 15.195 -11.046 1.00 69.88 83 THR A O 1
ATOM 686 N N . VAL A 1 84 ? -5.074 16.947 -12.046 1.00 68.06 84 VAL A N 1
ATOM 687 C CA . VAL A 1 84 ? -6.100 17.167 -11.005 1.00 68.06 84 VAL A CA 1
ATOM 688 C C . VAL A 1 84 ? -6.801 15.855 -10.630 1.00 68.06 84 VAL A C 1
ATOM 690 O O . VAL A 1 84 ? -6.760 15.473 -9.466 1.00 68.06 84 VAL A O 1
ATOM 693 N N . ASP A 1 85 ? -7.236 15.064 -11.616 1.00 66.81 85 ASP A N 1
ATOM 694 C CA . ASP A 1 85 ? -7.859 13.743 -11.398 1.00 66.81 85 ASP A CA 1
ATOM 695 C C . ASP A 1 85 ? -6.988 12.753 -10.596 1.00 66.81 85 ASP A C 1
ATOM 697 O O . ASP A 1 85 ? -7.485 11.836 -9.947 1.00 66.81 85 ASP A O 1
ATOM 701 N N . LYS A 1 86 ? -5.655 12.891 -10.655 1.00 60.03 86 LYS A N 1
ATOM 702 C CA . LYS A 1 86 ? -4.716 12.069 -9.873 1.00 60.03 86 LYS A CA 1
ATOM 703 C C . LYS A 1 86 ? -4.466 12.647 -8.481 1.00 60.03 86 LYS A C 1
ATOM 705 O O . LYS A 1 86 ? -4.135 11.880 -7.576 1.00 60.03 86 LYS A O 1
ATOM 710 N N . LEU A 1 87 ? -4.615 13.958 -8.301 1.00 57.28 87 LEU A N 1
ATOM 711 C CA . LEU A 1 87 ? -4.524 14.637 -7.004 1.00 57.28 87 LEU A CA 1
ATOM 712 C C . LEU A 1 87 ? -5.787 14.412 -6.158 1.00 57.28 87 LEU A C 1
ATOM 714 O O . LEU A 1 87 ? -5.671 14.210 -4.952 1.00 57.28 87 LEU A O 1
ATOM 718 N N . GLU A 1 88 ? -6.961 14.320 -6.788 1.00 57.16 88 GLU A N 1
ATOM 719 C CA . GLU A 1 88 ? -8.249 14.026 -6.131 1.00 57.16 88 GLU A CA 1
ATOM 720 C C . GLU A 1 88 ? -8.298 12.649 -5.444 1.00 57.16 88 GLU A C 1
ATOM 722 O O . GLU A 1 88 ? -9.145 12.399 -4.588 1.00 57.16 88 GLU A O 1
ATOM 727 N N . THR A 1 89 ? -7.345 11.755 -5.737 1.00 56.34 89 THR A N 1
ATOM 728 C CA . THR A 1 89 ? -7.244 10.434 -5.089 1.00 56.34 89 THR A CA 1
ATOM 729 C C . THR A 1 89 ? -7.075 10.513 -3.558 1.00 56.34 89 THR A C 1
ATOM 731 O O . THR A 1 89 ? -7.280 9.510 -2.874 1.00 56.34 89 THR A O 1
ATOM 734 N N . TRP A 1 90 ? -6.687 11.674 -3.014 1.00 61.94 90 TRP A N 1
ATOM 735 C CA . TRP A 1 90 ? -6.542 11.930 -1.576 1.00 61.94 90 TRP A CA 1
ATOM 736 C C . TRP A 1 90 ? -7.303 13.188 -1.128 1.00 61.94 90 TRP A C 1
ATOM 738 O O . TRP A 1 90 ? -6.746 14.044 -0.443 1.00 61.94 90 TRP A O 1
ATOM 748 N N . ASP A 1 91 ? -8.585 13.306 -1.481 1.00 74.19 91 ASP A N 1
ATOM 749 C CA . ASP A 1 91 ? -9.435 14.343 -0.889 1.00 74.19 91 ASP A CA 1
ATOM 750 C C . ASP A 1 91 ? -9.765 14.025 0.583 1.00 74.19 91 ASP A C 1
ATOM 752 O O . ASP A 1 91 ? -10.643 13.222 0.918 1.00 74.19 91 ASP A O 1
ATOM 756 N N . ILE A 1 92 ? -9.026 14.671 1.486 1.00 78.19 92 ILE A N 1
ATOM 757 C CA . ILE A 1 92 ? -9.181 14.524 2.936 1.00 78.19 92 ILE A CA 1
ATOM 758 C C . ILE A 1 92 ? -10.514 15.124 3.408 1.00 78.19 92 ILE A C 1
ATOM 760 O O . ILE A 1 92 ? -11.044 14.674 4.427 1.00 78.19 92 ILE A O 1
ATOM 764 N N . ASN A 1 93 ? -11.107 16.074 2.673 1.00 79.69 93 ASN A N 1
ATOM 765 C CA . ASN A 1 93 ? -12.367 16.699 3.076 1.00 79.69 93 ASN A CA 1
ATOM 766 C C . ASN A 1 93 ? -13.503 15.683 3.127 1.00 79.69 93 ASN A C 1
ATOM 768 O O . ASN A 1 93 ? -14.285 15.705 4.074 1.00 79.69 93 ASN A O 1
ATOM 772 N N . ILE A 1 94 ? -13.558 14.743 2.179 1.00 84.38 94 ILE A N 1
ATOM 773 C CA . ILE A 1 94 ? -14.553 13.660 2.189 1.00 84.38 94 ILE A CA 1
ATOM 774 C C . ILE A 1 94 ? -14.447 12.852 3.489 1.00 84.38 94 ILE A C 1
ATOM 776 O O . ILE A 1 94 ? -15.457 12.557 4.132 1.00 84.38 94 ILE A O 1
ATOM 780 N N . LEU A 1 95 ? -13.221 12.526 3.910 1.00 81.50 95 LEU A N 1
ATOM 781 C CA . LEU A 1 95 ? -12.982 11.770 5.139 1.00 81.50 95 LEU A CA 1
ATOM 782 C C . LEU A 1 95 ? -13.325 12.589 6.387 1.00 81.50 95 LEU A C 1
ATOM 784 O O . LEU A 1 95 ? -13.954 12.058 7.299 1.00 81.50 95 LEU A O 1
ATOM 788 N N . ILE A 1 96 ? -12.958 13.872 6.427 1.00 80.94 96 ILE A N 1
ATOM 789 C CA . ILE A 1 96 ? -13.287 14.773 7.541 1.00 80.94 96 ILE A CA 1
ATOM 790 C C . ILE A 1 96 ? -14.805 14.921 7.677 1.00 80.94 96 ILE A C 1
ATOM 792 O O . ILE A 1 96 ? -15.333 14.781 8.779 1.00 80.94 96 ILE A O 1
ATOM 796 N N . LEU A 1 97 ? -15.518 15.153 6.573 1.00 83.06 97 LEU A N 1
ATOM 797 C CA . LEU A 1 97 ? -16.977 15.275 6.564 1.00 83.06 97 LEU A CA 1
ATOM 798 C C . LEU A 1 97 ? -17.650 13.987 7.044 1.00 83.06 97 LEU A C 1
ATOM 800 O O . LEU A 1 97 ? -18.563 14.048 7.865 1.00 83.06 97 LEU A O 1
ATOM 804 N N . TYR A 1 98 ? -17.166 12.823 6.601 1.00 87.56 98 TYR A N 1
ATOM 805 C CA . TYR A 1 98 ? -17.658 11.533 7.084 1.00 87.56 98 TYR A CA 1
ATOM 806 C C . TYR A 1 98 ? -17.421 11.350 8.590 1.00 87.56 98 TYR A C 1
ATOM 808 O O . TYR A 1 98 ? -18.339 10.965 9.310 1.00 87.56 98 TYR A O 1
ATOM 816 N N . ILE A 1 99 ? -16.221 11.669 9.091 1.00 81.56 99 ILE A N 1
ATOM 817 C CA . ILE A 1 99 ? -15.909 11.568 10.525 1.00 81.56 99 ILE A CA 1
ATOM 818 C C . ILE A 1 99 ? -16.827 12.481 11.345 1.00 81.56 99 ILE A C 1
ATOM 820 O O . ILE A 1 99 ? -17.349 12.050 12.370 1.00 81.56 99 ILE A O 1
ATOM 824 N N . ARG A 1 100 ? -17.053 13.717 10.883 1.00 79.75 100 ARG A N 1
ATOM 825 C CA . ARG A 1 100 ? -17.946 14.681 11.545 1.00 79.75 100 ARG A CA 1
ATOM 826 C C . ARG A 1 100 ? -19.394 14.215 11.575 1.00 79.75 100 ARG A C 1
ATOM 828 O O . ARG A 1 100 ? -20.071 14.439 12.566 1.00 79.75 100 ARG A O 1
ATOM 835 N N . LYS A 1 101 ? -19.874 13.616 10.488 1.00 85.31 101 LYS A N 1
ATOM 836 C CA . LYS A 1 101 ? -21.285 13.254 10.346 1.00 85.31 101 LYS A CA 1
ATOM 837 C C . LYS A 1 101 ? -21.625 11.922 11.015 1.00 85.31 101 LYS A C 1
ATOM 839 O O . LYS A 1 101 ? -22.649 11.819 11.673 1.00 85.31 101 LYS A O 1
ATOM 844 N N . GLU A 1 102 ? -20.782 10.911 10.827 1.00 87.81 102 GLU A N 1
ATOM 845 C CA . GLU A 1 102 ? -21.111 9.514 11.154 1.00 87.81 102 GLU A CA 1
ATOM 846 C C . GLU A 1 102 ? -20.322 8.978 12.356 1.00 87.81 102 GLU A C 1
ATOM 848 O O . GLU A 1 102 ? -20.661 7.936 12.917 1.00 87.81 102 GLU A O 1
ATOM 853 N N 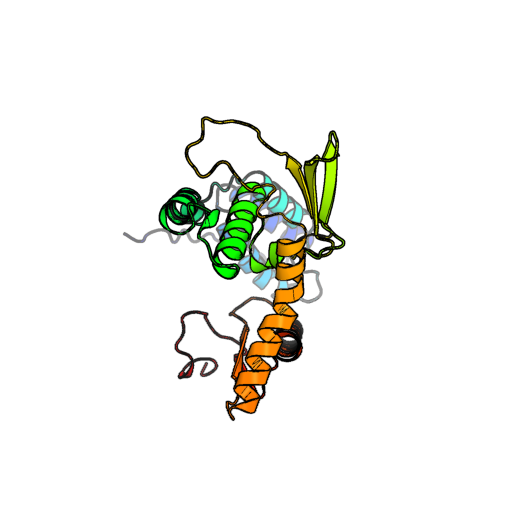. LEU A 1 103 ? -19.234 9.655 12.742 1.00 78.56 103 LEU A N 1
ATOM 854 C CA . LEU A 1 103 ? -18.321 9.212 13.797 1.00 78.56 103 LEU A CA 1
ATOM 855 C C . LEU A 1 103 ? -18.167 10.270 14.900 1.00 78.56 103 LEU A C 1
ATOM 857 O O . LEU A 1 103 ? -17.133 10.311 15.564 1.00 78.56 103 LEU A O 1
ATOM 861 N N . SER A 1 104 ? -19.185 11.104 15.111 1.00 77.06 104 SER A N 1
ATOM 862 C CA . SER A 1 104 ? -19.265 12.101 16.184 1.00 77.06 104 SER A CA 1
ATOM 863 C C . SER A 1 104 ? -20.645 12.056 16.858 1.00 77.06 104 SER A C 1
ATOM 865 O O . SER A 1 104 ? -21.636 11.855 16.155 1.00 77.06 104 SER A O 1
ATOM 867 N N . PRO A 1 105 ? -20.745 12.234 18.191 1.00 73.19 105 PRO A N 1
ATOM 868 C CA . PRO A 1 105 ? -19.648 12.299 19.156 1.00 73.19 105 PRO A CA 1
ATOM 869 C C . PRO A 1 105 ? -19.110 10.900 19.487 1.00 73.19 105 PRO A C 1
ATOM 871 O O . PRO A 1 105 ? -19.823 9.901 19.456 1.00 73.19 105 PRO A O 1
ATOM 874 N N . SER A 1 106 ? -17.836 10.797 19.863 1.00 70.06 106 SER A N 1
ATOM 875 C CA . SER A 1 106 ? -17.207 9.491 20.121 1.00 70.06 106 SER A CA 1
ATOM 876 C C . SER A 1 106 ? -17.816 8.688 21.280 1.00 70.06 106 SER A C 1
ATOM 878 O O . SER A 1 106 ? -17.626 7.478 21.347 1.00 70.06 106 SER A O 1
ATOM 880 N N . THR A 1 107 ? -18.507 9.340 22.215 1.00 71.81 107 THR A N 1
ATOM 881 C CA . THR A 1 107 ? -19.076 8.713 23.421 1.00 71.81 107 THR A CA 1
ATOM 882 C C . THR A 1 107 ? -20.210 7.738 23.123 1.00 71.81 107 THR A C 1
ATOM 884 O O . THR A 1 107 ? -20.451 6.834 23.918 1.00 71.81 107 THR A O 1
ATOM 887 N N . VAL A 1 108 ? -20.881 7.896 21.981 1.00 77.00 108 VAL A N 1
ATOM 888 C CA . VAL A 1 108 ? -22.023 7.061 21.577 1.00 77.00 108 VAL A CA 1
ATOM 889 C C . VAL A 1 108 ? -21.646 5.997 20.546 1.00 77.00 108 VAL A C 1
ATOM 891 O O . VAL A 1 108 ? -22.489 5.205 20.128 1.00 77.00 108 VAL A O 1
ATOM 894 N N . LEU A 1 109 ? -20.385 5.969 20.113 1.00 72.50 109 LEU A N 1
ATOM 895 C CA . LEU A 1 109 ? -19.934 5.066 19.065 1.00 72.50 109 LEU A CA 1
ATOM 896 C C . LEU A 1 109 ? -19.728 3.646 19.587 1.00 72.50 109 LEU A C 1
ATOM 898 O O . LEU A 1 109 ? -19.135 3.412 20.642 1.00 72.50 109 LEU A O 1
ATOM 902 N N . THR A 1 110 ? -20.127 2.675 18.769 1.00 80.31 110 THR A N 1
ATOM 903 C CA . THR A 1 110 ? -19.738 1.278 18.972 1.00 80.31 110 THR A CA 1
ATOM 904 C C . THR A 1 110 ? -18.223 1.113 18.841 1.00 80.31 110 THR A C 1
ATOM 906 O O . THR A 1 110 ? -17.531 1.918 18.213 1.00 80.31 110 THR A O 1
ATOM 909 N N . LEU A 1 111 ? -17.688 0.008 19.365 1.00 72.81 111 LEU A N 1
ATOM 910 C CA . LEU A 1 111 ? -16.265 -0.314 19.233 1.00 72.81 111 LEU A CA 1
ATOM 911 C C . LEU A 1 111 ? -15.786 -0.303 17.771 1.00 72.81 111 LEU A C 1
ATOM 913 O O . LEU A 1 111 ? -14.721 0.238 17.487 1.00 72.81 111 LEU A O 1
ATOM 917 N N . GLY A 1 112 ? -16.566 -0.878 16.850 1.00 74.19 112 GLY A N 1
ATOM 918 C CA . GLY A 1 112 ? -16.205 -0.917 15.430 1.00 74.19 112 GLY A CA 1
ATOM 919 C C . GLY A 1 112 ? -16.146 0.478 14.803 1.00 74.19 112 GLY A C 1
ATOM 920 O O . GLY A 1 112 ? -15.234 0.776 14.033 1.00 74.19 112 GLY A O 1
ATOM 921 N N . GLN A 1 113 ? -17.068 1.366 15.186 1.00 79.88 113 GLN A N 1
ATOM 922 C CA . GLN A 1 113 ? -17.067 2.763 14.744 1.00 79.88 113 GLN A CA 1
ATOM 923 C C . GLN A 1 113 ? -15.894 3.548 15.340 1.00 79.88 113 GLN A C 1
ATOM 925 O O . GLN A 1 113 ? -15.226 4.283 14.615 1.00 79.88 113 GLN A O 1
ATOM 930 N N . LEU A 1 114 ? -15.582 3.344 16.623 1.00 73.56 114 LEU A N 1
ATOM 931 C CA . LEU A 1 114 ? -14.397 3.928 17.255 1.00 73.56 114 LEU A CA 1
ATOM 932 C C . LEU A 1 114 ? -13.119 3.482 16.543 1.00 73.56 114 LEU A C 1
ATOM 934 O O . LEU A 1 114 ? -12.291 4.317 16.196 1.00 73.56 114 LEU A O 1
ATOM 938 N N . GLN A 1 115 ? -12.977 2.187 16.261 1.00 74.50 115 GLN A N 1
ATOM 939 C CA . GLN A 1 115 ? -11.832 1.646 15.525 1.00 74.50 115 GLN A CA 1
ATOM 940 C C . GLN A 1 115 ? -11.703 2.263 14.131 1.00 74.50 115 GLN A C 1
ATOM 942 O O . GLN A 1 115 ? -10.611 2.691 13.751 1.00 74.50 115 GLN A O 1
ATOM 947 N N . LEU A 1 116 ? -12.807 2.352 13.383 1.00 82.12 116 LEU A N 1
ATOM 948 C CA . LEU A 1 116 ? -12.825 3.007 12.077 1.00 82.12 116 LEU A CA 1
ATOM 949 C C . LEU A 1 116 ? -12.383 4.470 12.191 1.00 82.12 116 LEU A C 1
ATOM 951 O O . LEU A 1 116 ? -11.522 4.899 11.423 1.00 82.12 116 LEU A O 1
ATOM 955 N N . LYS A 1 117 ? -12.897 5.205 13.186 1.00 79.81 117 LYS A N 1
ATOM 956 C CA . LYS A 1 117 ? -12.504 6.592 13.462 1.00 79.81 117 LYS A CA 1
ATOM 957 C C . LYS A 1 117 ? -10.998 6.713 13.685 1.00 79.81 117 LYS A C 1
ATOM 959 O O . LYS A 1 117 ? -10.366 7.544 13.038 1.00 79.81 117 LYS A O 1
ATOM 964 N N . VAL A 1 118 ? -10.396 5.858 14.520 1.00 76.62 118 VAL A N 1
ATOM 965 C CA . VAL A 1 118 ? -8.937 5.886 14.747 1.00 76.62 118 VAL A CA 1
ATOM 966 C C . VAL A 1 118 ? -8.171 5.580 13.470 1.00 76.62 118 VAL A C 1
ATOM 968 O O . VAL A 1 118 ? -7.208 6.276 13.168 1.00 76.62 118 VAL A O 1
ATOM 971 N N . ILE A 1 119 ? -8.570 4.561 12.704 1.00 79.50 119 ILE A N 1
ATOM 972 C CA . ILE A 1 119 ? -7.876 4.209 11.458 1.00 79.50 119 ILE A CA 1
ATOM 973 C C . ILE A 1 119 ? -7.898 5.391 10.491 1.00 79.50 119 ILE A C 1
ATOM 975 O O . ILE A 1 119 ? -6.851 5.722 9.936 1.00 79.50 119 ILE A O 1
ATOM 979 N N . LEU A 1 120 ? -9.051 6.039 10.314 1.00 80.94 120 LEU A N 1
ATOM 980 C CA . LEU A 1 120 ? -9.184 7.198 9.435 1.00 80.94 120 LEU A CA 1
ATOM 981 C C . LEU A 1 120 ? -8.329 8.371 9.922 1.00 80.94 120 LEU A C 1
ATOM 983 O O . LEU A 1 120 ? -7.526 8.888 9.149 1.00 80.94 120 LEU A O 1
ATOM 987 N N . LEU A 1 121 ? -8.419 8.733 11.205 1.00 77.44 121 LEU A N 1
ATOM 988 C CA . LEU A 1 121 ? -7.614 9.810 11.787 1.00 77.44 121 LEU A CA 1
ATOM 989 C C . LEU A 1 121 ? -6.113 9.519 11.688 1.00 77.44 121 LEU A C 1
ATOM 991 O O . LEU A 1 121 ? -5.342 10.403 11.322 1.00 77.44 121 LEU A O 1
ATOM 995 N N . MET A 1 122 ? -5.681 8.284 11.942 1.00 76.94 122 MET A N 1
ATOM 996 C CA . MET A 1 122 ? -4.282 7.895 11.767 1.00 76.94 122 MET A CA 1
ATOM 997 C C . MET A 1 122 ? -3.860 7.984 10.300 1.00 76.94 122 MET A C 1
ATOM 999 O O . MET A 1 122 ? -2.787 8.508 10.023 1.00 76.94 122 MET A O 1
ATOM 1003 N N . CYS A 1 123 ? -4.679 7.534 9.347 1.00 80.12 123 CYS A N 1
ATOM 1004 C CA . CYS A 1 123 ? -4.353 7.652 7.922 1.00 80.12 123 CYS A CA 1
ATOM 1005 C C . CYS A 1 123 ? -4.213 9.118 7.491 1.00 80.12 123 CYS A C 1
ATOM 1007 O O . CYS A 1 123 ? -3.291 9.425 6.746 1.00 80.12 123 CYS A O 1
ATOM 1009 N N . ILE A 1 124 ? -5.072 10.013 7.989 1.00 78.38 124 ILE A N 1
ATOM 1010 C CA . ILE A 1 124 ? -5.005 11.455 7.706 1.00 78.38 124 ILE A CA 1
ATOM 1011 C C . ILE A 1 124 ? -3.721 12.064 8.281 1.00 78.38 124 ILE A C 1
ATOM 1013 O O . ILE A 1 124 ? -2.995 12.750 7.573 1.00 78.38 124 ILE A O 1
ATOM 1017 N N . ASN A 1 125 ? -3.403 11.774 9.546 1.00 75.62 125 ASN A N 1
ATOM 1018 C CA . ASN A 1 125 ? -2.244 12.369 10.222 1.00 75.62 125 ASN A CA 1
ATOM 1019 C C . ASN A 1 125 ? -0.900 11.821 9.724 1.00 75.62 125 ASN A C 1
ATOM 1021 O O . ASN A 1 125 ? 0.110 12.515 9.755 1.00 75.62 125 ASN A O 1
ATOM 1025 N N . THR A 1 126 ? -0.865 10.562 9.289 1.00 76.62 126 THR A N 1
ATOM 1026 C CA . THR A 1 126 ? 0.385 9.894 8.895 1.00 76.62 126 THR A CA 1
ATOM 1027 C C . THR A 1 126 ? 0.577 9.810 7.383 1.00 76.62 126 THR A C 1
ATOM 1029 O O . THR A 1 126 ? 1.672 9.486 6.922 1.00 76.62 126 THR A O 1
ATOM 1032 N N . MET A 1 127 ? -0.487 10.026 6.601 1.00 80.56 127 MET A N 1
ATOM 1033 C CA . MET A 1 127 ? -0.568 9.680 5.174 1.00 80.56 127 MET A CA 1
ATOM 1034 C C . MET A 1 127 ? -0.228 8.205 4.889 1.00 80.56 127 MET A C 1
ATOM 1036 O O . MET A 1 127 ? 0.141 7.820 3.775 1.00 80.56 127 MET A O 1
ATOM 1040 N N . TRP A 1 128 ? -0.320 7.339 5.903 1.00 81.75 128 TRP A N 1
ATOM 1041 C CA . TRP A 1 128 ? -0.057 5.914 5.765 1.00 81.75 128 TRP A CA 1
ATOM 1042 C C . TRP A 1 128 ? -1.274 5.205 5.194 1.00 81.75 128 TRP A C 1
ATOM 1044 O O . TRP A 1 128 ? -2.418 5.450 5.571 1.00 81.75 128 TRP A O 1
ATOM 1054 N N . ARG A 1 129 ? -1.038 4.269 4.273 1.00 80.25 129 ARG A N 1
ATOM 1055 C CA . ARG A 1 129 ? -2.137 3.581 3.598 1.00 80.25 129 ARG A CA 1
ATOM 1056 C C . ARG A 1 129 ? -2.804 2.584 4.554 1.00 80.25 129 ARG A C 1
ATOM 1058 O O . ARG A 1 129 ? -2.089 1.753 5.135 1.00 80.25 129 ARG A O 1
ATOM 1065 N N . PRO A 1 130 ? -4.150 2.521 4.604 1.00 76.88 130 PRO A N 1
ATOM 1066 C CA . PRO A 1 130 ? -4.878 1.662 5.540 1.00 76.88 130 PRO A CA 1
ATOM 1067 C C . PRO A 1 130 ? -4.439 0.187 5.518 1.00 76.88 130 PRO A C 1
ATOM 1069 O O . PRO A 1 130 ? -4.280 -0.461 6.547 1.00 76.88 130 PRO A O 1
ATOM 1072 N N . ARG A 1 131 ? -4.201 -0.379 4.328 1.00 74.38 131 ARG A N 1
ATOM 1073 C CA . ARG A 1 131 ? -3.891 -1.815 4.190 1.00 74.38 131 ARG A CA 1
ATOM 1074 C C . ARG A 1 131 ? -2.403 -2.148 4.230 1.00 74.38 131 ARG A C 1
ATOM 1076 O O . ARG A 1 131 ? -2.026 -3.182 4.777 1.00 74.38 131 ARG A O 1
ATOM 1083 N N . SER A 1 132 ? -1.557 -1.350 3.577 1.00 77.25 132 SER A N 1
ATOM 1084 C CA . SER A 1 132 ? -0.138 -1.696 3.408 1.00 77.25 132 SER A CA 1
ATOM 1085 C C . SER A 1 132 ? 0.761 -1.203 4.529 1.00 77.25 132 SER A C 1
ATOM 1087 O O . SER A 1 132 ? 1.815 -1.806 4.725 1.00 77.25 132 SER A O 1
ATOM 1089 N N . ASP A 1 133 ? 0.347 -0.147 5.223 1.00 82.25 133 ASP A N 1
ATOM 1090 C CA . ASP A 1 133 ? 1.091 0.453 6.322 1.00 82.25 133 ASP A CA 1
ATOM 1091 C C . ASP A 1 133 ? 0.334 0.214 7.638 1.00 82.25 133 ASP A C 1
ATOM 1093 O O . ASP A 1 133 ? 0.776 -0.610 8.436 1.00 82.25 133 ASP A O 1
ATOM 1097 N N . MET A 1 134 ? -0.859 0.802 7.809 1.00 79.12 134 MET A N 1
ATOM 1098 C CA . MET A 1 134 ? -1.634 0.704 9.061 1.00 79.12 134 MET A CA 1
ATOM 1099 C C . MET A 1 134 ? -1.947 -0.743 9.458 1.00 79.12 134 MET A C 1
ATOM 1101 O O . MET A 1 134 ? -1.721 -1.139 10.597 1.00 79.12 134 MET A O 1
ATOM 1105 N N . GLY A 1 135 ? -2.360 -1.581 8.502 1.00 79.75 135 GLY A N 1
ATOM 1106 C CA . GLY A 1 135 ? -2.614 -3.011 8.724 1.00 79.75 135 GLY A CA 1
ATOM 1107 C C . GLY A 1 135 ? -1.382 -3.859 9.090 1.00 79.75 135 GLY A C 1
ATOM 1108 O O . GLY A 1 135 ? -1.495 -5.085 9.180 1.00 79.75 135 GLY A O 1
ATOM 1109 N N . ARG A 1 136 ? -0.198 -3.250 9.237 1.00 80.62 136 ARG A N 1
ATOM 1110 C CA . ARG A 1 136 ? 1.043 -3.902 9.687 1.00 80.62 136 ARG A CA 1
ATOM 1111 C C . ARG A 1 136 ? 1.539 -3.403 11.044 1.00 80.62 136 ARG A C 1
ATOM 1113 O O . ARG A 1 136 ? 2.530 -3.951 11.522 1.00 80.62 136 ARG A O 1
ATOM 1120 N N . ILE A 1 137 ? 0.880 -2.412 11.644 1.00 80.19 137 ILE A N 1
ATOM 1121 C CA . ILE A 1 137 ? 1.197 -1.953 12.999 1.00 80.19 137 ILE A CA 1
ATOM 1122 C C . ILE A 1 137 ? 0.908 -3.085 13.990 1.00 80.19 137 ILE A C 1
ATOM 1124 O O . ILE A 1 137 ? -0.073 -3.820 13.858 1.00 80.19 137 ILE A O 1
ATOM 1128 N N . GLN A 1 138 ? 1.781 -3.233 14.981 1.00 77.69 138 GLN A N 1
ATOM 1129 C CA . GLN A 1 138 ? 1.607 -4.158 16.097 1.00 77.69 138 GLN A CA 1
ATOM 1130 C C . GLN A 1 138 ? 1.707 -3.388 17.409 1.00 77.69 138 GLN A C 1
ATOM 1132 O O . GLN A 1 138 ? 2.382 -2.367 17.468 1.00 77.69 138 GLN A O 1
ATOM 1137 N N . TRP A 1 139 ? 1.092 -3.901 18.480 1.00 74.31 139 TRP A N 1
ATOM 1138 C CA . TRP A 1 139 ? 1.130 -3.254 19.802 1.00 74.31 139 TRP A CA 1
ATOM 1139 C C . TRP A 1 139 ? 2.553 -2.925 20.266 1.00 74.31 139 TRP A C 1
ATOM 1141 O O . TRP A 1 139 ? 2.821 -1.820 20.714 1.00 74.31 139 TRP A O 1
ATOM 1151 N N . ARG A 1 140 ? 3.489 -3.863 20.076 1.00 79.75 140 ARG A N 1
ATOM 1152 C CA . ARG A 1 140 ? 4.912 -3.698 20.426 1.00 79.75 140 ARG A CA 1
ATOM 1153 C C . ARG A 1 140 ? 5.633 -2.576 19.670 1.00 79.75 140 ARG A C 1
ATOM 1155 O O . ARG A 1 140 ? 6.786 -2.287 19.974 1.00 79.75 140 ARG A O 1
ATOM 1162 N N . ASP A 1 141 ? 4.992 -2.028 18.646 1.00 82.50 141 ASP A N 1
ATOM 1163 C CA . ASP A 1 141 ? 5.520 -0.971 17.794 1.00 82.50 141 ASP A CA 1
ATOM 1164 C C . ASP A 1 141 ? 4.835 0.379 18.065 1.00 82.50 141 ASP A C 1
ATOM 1166 O O . ASP A 1 141 ? 5.050 1.338 17.331 1.00 82.50 141 ASP A O 1
ATOM 1170 N N . VAL A 1 142 ? 4.014 0.454 19.116 1.00 80.44 142 VAL A N 1
ATOM 1171 C CA . VAL A 1 142 ? 3.354 1.668 19.594 1.00 80.44 142 VAL A CA 1
ATOM 1172 C C . VAL A 1 142 ? 3.980 2.051 20.931 1.00 80.44 142 VAL A C 1
ATOM 1174 O O . VAL A 1 142 ? 3.924 1.281 21.888 1.00 80.44 142 VAL A O 1
ATOM 1177 N N . GLN A 1 143 ? 4.587 3.231 20.998 1.00 80.75 143 GLN A N 1
ATOM 1178 C CA . GLN A 1 143 ? 5.253 3.735 22.197 1.00 80.75 143 GLN A CA 1
ATOM 1179 C C . GLN A 1 143 ? 4.593 5.031 22.645 1.00 80.75 143 GLN A C 1
ATOM 1181 O O . GLN A 1 143 ? 4.492 5.974 21.868 1.00 80.75 143 GLN A O 1
ATOM 1186 N N . PHE A 1 144 ? 4.150 5.086 23.896 1.00 77.06 144 PHE A N 1
ATOM 1187 C CA . PHE A 1 144 ? 3.558 6.290 24.469 1.00 77.06 144 PHE A CA 1
ATOM 1188 C C . PHE A 1 144 ? 4.589 7.024 25.308 1.00 77.06 144 PHE A C 1
ATOM 1190 O O . PHE A 1 144 ? 5.152 6.452 26.243 1.00 77.06 144 PHE A O 1
ATOM 1197 N N . THR A 1 145 ? 4.777 8.304 25.018 1.00 74.31 145 THR A N 1
ATOM 1198 C CA . THR A 1 145 ? 5.528 9.204 25.889 1.00 74.31 145 THR A CA 1
ATOM 1199 C C . THR A 1 145 ? 4.536 9.868 26.821 1.00 74.31 145 THR A C 1
ATOM 1201 O O . THR A 1 145 ? 3.559 10.449 26.350 1.00 74.31 145 THR A O 1
ATOM 1204 N N . HIS A 1 146 ? 4.769 9.776 28.127 1.00 71.25 146 HIS A N 1
ATOM 1205 C CA . HIS A 1 146 ? 3.902 10.372 29.139 1.00 71.25 146 HIS A CA 1
ATOM 1206 C C . HIS A 1 146 ? 4.518 11.668 29.665 1.00 71.25 146 HIS A C 1
ATOM 1208 O O . HIS A 1 146 ? 5.728 11.742 29.860 1.00 71.25 146 HIS A O 1
ATOM 1214 N N . ILE A 1 147 ? 3.670 12.667 29.877 1.00 68.56 147 ILE A N 1
ATOM 1215 C CA . ILE A 1 147 ? 3.966 13.940 30.528 1.00 68.56 147 ILE A CA 1
ATOM 1216 C C . ILE A 1 147 ? 2.999 14.005 31.715 1.00 68.56 147 ILE A C 1
ATOM 1218 O O . ILE A 1 147 ? 1.789 13.903 31.527 1.00 68.56 147 ILE A O 1
ATOM 1222 N N . ASP A 1 148 ? 3.529 14.048 32.937 1.00 71.94 148 ASP A N 1
ATOM 1223 C CA . ASP A 1 148 ? 2.743 14.103 34.182 1.00 71.94 148 ASP A CA 1
ATOM 1224 C C . ASP A 1 148 ? 1.704 12.973 34.341 1.00 71.94 148 ASP A C 1
ATOM 1226 O O . ASP A 1 148 ? 0.580 13.169 34.797 1.00 71.94 148 ASP A O 1
ATOM 1230 N N . GLY A 1 149 ? 2.065 11.753 33.928 1.00 63.97 149 GLY A N 1
ATOM 1231 C CA . GLY A 1 149 ? 1.190 10.574 34.015 1.00 63.97 149 GLY A CA 1
ATOM 1232 C C . GLY A 1 149 ? 0.097 10.508 32.941 1.00 63.97 149 GLY A C 1
ATOM 1233 O O . GLY A 1 149 ? -0.573 9.483 32.810 1.00 63.97 149 GLY A O 1
ATOM 1234 N N . VAL A 1 150 ? -0.038 11.546 32.115 1.00 61.22 150 VAL A N 1
ATOM 1235 C CA . VAL A 1 150 ? -0.918 11.571 30.945 1.00 61.22 150 VAL A CA 1
ATOM 1236 C C . VAL A 1 150 ? -0.072 11.308 29.700 1.00 61.22 150 VAL A C 1
ATOM 1238 O O . VAL A 1 150 ? 1.038 11.826 29.594 1.00 61.22 150 VAL A O 1
ATOM 1241 N N . PRO A 1 151 ? -0.518 10.504 28.725 1.00 59.91 151 PRO A N 1
ATOM 1242 C CA . PRO A 1 151 ? 0.245 10.380 27.492 1.00 59.91 151 PRO A CA 1
ATOM 1243 C C . PRO A 1 151 ? 0.305 11.751 26.793 1.00 59.91 151 PRO A C 1
ATOM 1245 O O . PRO A 1 151 ? -0.720 12.382 26.582 1.00 59.91 151 PRO A O 1
ATOM 1248 N N . GLY A 1 152 ? 1.500 12.237 26.468 1.00 61.91 152 GLY A N 1
ATOM 1249 C CA . GLY A 1 152 ? 1.733 13.508 25.771 1.00 61.91 152 GLY A CA 1
ATOM 1250 C C . GLY A 1 152 ? 2.048 13.332 24.283 1.00 61.91 152 GLY A C 1
ATOM 1251 O O . GLY A 1 152 ? 1.879 14.256 23.490 1.00 61.91 152 GLY A O 1
ATOM 1252 N N . SER A 1 153 ? 2.486 12.139 23.872 1.00 68.44 153 SER A N 1
ATOM 1253 C CA . SER A 1 153 ? 2.607 11.768 22.457 1.00 68.44 153 SER A CA 1
ATOM 1254 C C . SER A 1 153 ? 2.616 10.252 22.271 1.00 68.44 153 SER A C 1
ATOM 1256 O O . SER A 1 153 ? 2.839 9.491 23.216 1.00 68.44 153 SER A O 1
ATOM 1258 N N . VAL A 1 154 ? 2.383 9.806 21.039 1.00 74.88 154 VAL A N 1
ATOM 1259 C CA . VAL A 1 154 ? 2.531 8.406 20.635 1.00 74.88 154 VAL A CA 1
ATOM 1260 C C . VAL A 1 154 ? 3.474 8.317 19.446 1.00 74.88 154 VAL A C 1
ATOM 1262 O O . VAL A 1 154 ? 3.295 8.990 18.434 1.00 74.88 154 VAL A O 1
ATOM 1265 N N . CYS A 1 155 ? 4.489 7.475 19.560 1.00 81.25 155 CYS A N 1
ATOM 1266 C CA . CYS A 1 155 ? 5.340 7.082 18.457 1.00 81.25 155 CYS A CA 1
ATOM 1267 C C . CYS A 1 155 ? 4.830 5.763 17.874 1.00 81.25 155 CYS A C 1
ATOM 1269 O O . CYS A 1 155 ? 4.623 4.781 18.591 1.00 81.25 155 CYS A O 1
ATOM 1271 N N . LEU A 1 156 ? 4.612 5.744 16.564 1.00 83.88 156 LEU A N 1
ATOM 1272 C CA . LEU A 1 156 ? 4.215 4.566 15.810 1.00 83.88 156 LEU A CA 1
ATOM 1273 C C . LEU A 1 156 ? 5.386 4.112 14.951 1.00 83.88 156 LEU A C 1
ATOM 1275 O O . LEU A 1 156 ? 5.920 4.889 14.160 1.00 83.88 156 LEU A O 1
ATOM 1279 N N . HIS A 1 157 ? 5.727 2.834 15.051 1.00 84.19 157 HIS A N 1
ATOM 1280 C CA . HIS A 1 157 ? 6.734 2.188 14.227 1.00 84.19 157 HIS A CA 1
ATOM 1281 C C . HIS A 1 157 ? 6.098 1.111 13.338 1.00 84.19 157 HIS A C 1
ATOM 1283 O O . HIS A 1 157 ? 5.236 0.337 13.745 1.00 84.19 157 HIS A O 1
ATOM 1289 N N . ILE A 1 158 ? 6.550 1.016 12.092 1.00 82.12 158 ILE A N 1
ATOM 1290 C CA . ILE A 1 158 ? 6.245 -0.100 11.197 1.00 82.12 158 ILE A CA 1
ATOM 1291 C C . ILE A 1 158 ? 7.573 -0.707 10.783 1.00 82.12 158 ILE A C 1
ATOM 1293 O O . ILE A 1 158 ? 8.335 -0.089 10.045 1.00 82.12 158 ILE A O 1
ATOM 1297 N N . ARG A 1 159 ? 7.841 -1.942 11.221 1.00 76.19 159 ARG A N 1
ATOM 1298 C CA . ARG A 1 159 ? 9.120 -2.630 10.950 1.00 76.19 159 ARG A CA 1
ATOM 1299 C C . ARG A 1 159 ? 9.219 -3.287 9.576 1.00 76.19 159 ARG A C 1
ATOM 1301 O O . ARG A 1 159 ? 10.278 -3.779 9.213 1.00 76.19 159 ARG A O 1
ATOM 1308 N N . ARG A 1 160 ? 8.093 -3.425 8.871 1.00 72.50 160 ARG A N 1
ATOM 1309 C CA . ARG A 1 160 ? 8.021 -4.025 7.529 1.00 72.50 160 ARG A CA 1
ATOM 1310 C C . ARG A 1 160 ? 6.915 -3.363 6.706 1.00 72.50 160 ARG A C 1
ATOM 1312 O O . ARG A 1 160 ? 5.921 -4.036 6.424 1.00 72.50 160 ARG A O 1
ATOM 1319 N N . PRO A 1 161 ? 6.994 -2.069 6.355 1.00 70.88 161 PRO A N 1
ATOM 1320 C CA . PRO A 1 161 ? 6.046 -1.452 5.430 1.00 70.88 161 PRO A CA 1
ATOM 1321 C C . PRO A 1 161 ? 6.220 -2.027 4.013 1.00 70.88 161 PRO A C 1
ATOM 1323 O O . PRO A 1 161 ? 7.087 -2.859 3.756 1.00 70.88 161 PRO A O 1
ATOM 1326 N N . LYS A 1 162 ? 5.302 -1.722 3.085 1.00 65.31 162 LYS A N 1
ATOM 1327 C CA . LYS A 1 162 ? 5.318 -2.353 1.745 1.00 65.31 162 LYS A CA 1
ATOM 1328 C C . LYS A 1 162 ? 6.508 -1.916 0.890 1.00 65.31 162 LYS A C 1
ATOM 1330 O O . LYS A 1 162 ? 6.972 -2.720 0.093 1.00 65.31 162 LYS A O 1
ATOM 1335 N N . GLU A 1 163 ? 6.926 -0.665 1.026 1.00 65.56 163 GLU A N 1
ATOM 1336 C CA . GLU A 1 163 ? 7.830 -0.008 0.072 1.00 65.56 163 GLU A CA 1
ATOM 1337 C C . GLU A 1 163 ? 9.226 0.25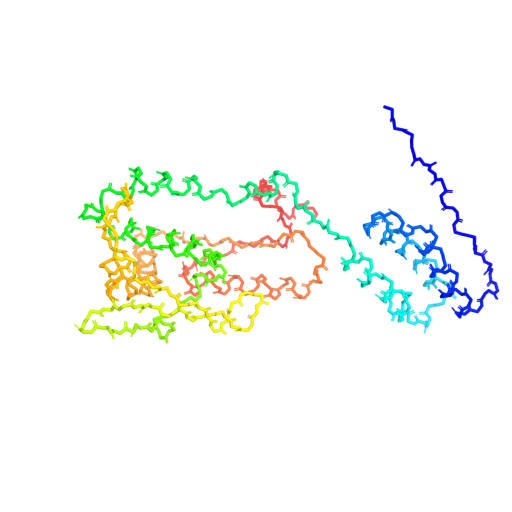8 0.636 1.00 65.56 163 GLU A C 1
ATOM 1339 O O . GLU A 1 163 ? 10.154 0.436 -0.141 1.00 65.56 163 GLU A O 1
ATOM 1344 N N . ILE A 1 164 ? 9.387 0.267 1.961 1.00 67.19 164 ILE A N 1
ATOM 1345 C CA . ILE A 1 164 ? 10.660 0.572 2.626 1.00 67.19 164 ILE A CA 1
ATOM 1346 C C . ILE A 1 164 ? 10.891 -0.361 3.820 1.00 67.19 164 ILE A C 1
ATOM 1348 O O . ILE A 1 164 ? 10.013 -1.151 4.171 1.00 67.19 164 ILE A O 1
ATOM 1352 N N . ASN A 1 165 ? 12.067 -0.272 4.443 1.00 69.56 165 ASN A N 1
ATOM 1353 C CA . ASN A 1 165 ? 12.448 -1.143 5.558 1.00 69.56 165 ASN A CA 1
ATOM 1354 C C . ASN A 1 165 ? 11.724 -0.781 6.859 1.00 69.56 165 ASN A C 1
ATOM 1356 O O . ASN A 1 165 ? 11.232 -1.674 7.541 1.00 69.56 165 ASN A O 1
ATOM 1360 N N . THR A 1 166 ? 11.595 0.507 7.184 1.00 80.44 166 THR A N 1
ATOM 1361 C CA . THR A 1 166 ? 10.884 0.976 8.381 1.00 80.44 166 THR A CA 1
ATOM 1362 C C . THR A 1 166 ? 10.174 2.304 8.122 1.00 80.44 166 THR A C 1
ATOM 1364 O O . THR A 1 166 ? 10.616 3.098 7.297 1.00 80.44 166 THR A O 1
ATOM 1367 N N . LYS A 1 167 ? 9.055 2.545 8.813 1.00 83.06 167 LYS A N 1
ATOM 1368 C CA . LYS A 1 167 ? 8.404 3.862 8.915 1.00 83.06 167 LYS A CA 1
ATOM 1369 C C . LYS A 1 167 ? 8.207 4.182 10.387 1.00 83.06 167 LYS A C 1
ATOM 1371 O O . LYS A 1 167 ? 7.784 3.303 11.134 1.00 83.06 167 LYS A O 1
ATOM 1376 N N . SER A 1 168 ? 8.482 5.417 10.775 1.00 85.12 168 SER A N 1
ATOM 1377 C CA . SER A 1 168 ? 8.281 5.900 12.138 1.00 85.12 168 SER A CA 1
ATOM 1378 C C . SER A 1 168 ? 7.619 7.264 12.080 1.00 85.12 168 SER A C 1
ATOM 1380 O O . SER A 1 168 ? 7.962 8.062 11.209 1.00 85.12 168 SER A O 1
ATOM 1382 N N . ILE A 1 169 ? 6.681 7.527 12.980 1.00 82.31 169 ILE A N 1
ATOM 1383 C CA . ILE A 1 169 ? 6.083 8.851 13.137 1.00 82.31 169 ILE A CA 1
ATOM 1384 C C . ILE A 1 169 ? 5.706 9.074 14.593 1.00 82.31 169 ILE A C 1
ATOM 1386 O O . ILE A 1 169 ? 5.169 8.175 15.238 1.00 82.31 169 ILE A O 1
ATOM 1390 N N . GLN A 1 170 ? 5.984 10.271 15.095 1.00 80.56 170 GLN A N 1
ATOM 1391 C CA . GLN A 1 170 ? 5.523 10.716 16.399 1.00 80.56 170 GLN A CA 1
ATOM 1392 C C . GLN A 1 170 ? 4.324 11.637 16.209 1.00 80.56 170 GLN A C 1
ATOM 1394 O O . GLN A 1 170 ? 4.372 12.583 15.426 1.00 80.56 170 GLN A O 1
ATOM 1399 N N . LEU A 1 171 ? 3.244 11.334 16.914 1.00 73.88 171 LEU A N 1
ATOM 1400 C CA . LEU A 1 171 ? 2.004 12.089 16.899 1.00 73.88 171 LEU A CA 1
ATOM 1401 C C . LEU A 1 171 ? 1.849 12.736 18.273 1.00 73.88 171 LEU A C 1
ATOM 1403 O O . LEU A 1 171 ? 1.779 12.046 19.295 1.00 73.88 171 LEU A O 1
ATOM 1407 N N . GLY A 1 172 ? 1.886 14.066 18.286 1.00 62.56 172 GLY A N 1
ATOM 1408 C CA . GLY A 1 172 ? 1.701 14.876 19.484 1.00 62.56 172 GLY A CA 1
ATOM 1409 C C . GLY A 1 172 ? 0.232 14.992 19.874 1.00 62.56 172 GLY A C 1
ATOM 1410 O O . GLY A 1 172 ? -0.670 14.748 19.072 1.00 62.56 172 GLY A O 1
ATOM 1411 N N . VAL A 1 173 ? -0.003 15.378 21.122 1.00 61.34 173 VAL A N 1
ATOM 1412 C CA . VAL A 1 173 ? -1.339 15.691 21.628 1.00 61.34 173 VAL A CA 1
ATOM 1413 C C . VAL A 1 173 ? -1.561 17.187 21.478 1.00 61.34 173 VAL A C 1
ATOM 1415 O O . VAL A 1 173 ? -0.818 17.980 22.047 1.00 61.34 173 VAL A O 1
ATOM 1418 N N . ILE A 1 174 ? -2.582 17.572 20.717 1.00 52.97 174 ILE A N 1
ATOM 1419 C CA . ILE A 1 174 ? -3.002 18.969 20.605 1.00 52.97 174 ILE A CA 1
ATOM 1420 C C . ILE A 1 174 ? -4.116 19.204 21.628 1.00 52.97 174 ILE A C 1
ATOM 1422 O O . ILE A 1 174 ? -5.187 18.599 21.542 1.00 52.97 174 ILE A O 1
ATOM 1426 N N . GLN A 1 175 ? -3.844 20.065 22.608 1.00 47.66 175 GLN A N 1
ATOM 1427 C CA . GLN A 1 175 ? -4.849 20.656 23.489 1.00 47.66 175 GLN A CA 1
ATOM 1428 C C . GLN A 1 175 ? -5.289 21.972 22.842 1.00 47.66 175 GLN A C 1
ATOM 1430 O O . GLN A 1 175 ? -4.561 22.956 22.905 1.00 47.66 175 GLN A O 1
ATOM 1435 N N . GLN A 1 176 ? -6.420 22.001 22.149 1.00 41.19 176 GLN A N 1
ATOM 1436 C CA . GLN A 1 176 ? -6.975 23.262 21.657 1.00 41.19 176 GLN A CA 1
ATOM 1437 C C . GLN A 1 176 ? -8.496 23.151 21.642 1.00 41.19 176 GLN A C 1
ATOM 1439 O O . GLN A 1 176 ? -9.007 22.108 21.289 1.00 41.19 176 GLN A O 1
ATOM 1444 N N . GLU A 1 177 ? -9.238 24.164 22.072 1.00 39.94 177 GLU A N 1
ATOM 1445 C CA . GLU A 1 177 ? -10.704 24.069 22.206 1.00 39.94 177 GLU A CA 1
ATOM 1446 C C . GLU A 1 177 ? -11.459 24.492 20.924 1.00 39.94 177 GLU A C 1
ATOM 1448 O O . GLU A 1 177 ? -12.638 24.185 20.774 1.00 39.94 177 GLU A O 1
ATOM 1453 N N . ASP A 1 178 ? -10.773 25.098 19.944 1.00 34.19 178 ASP A N 1
ATOM 1454 C CA . ASP A 1 178 ? -11.411 25.851 18.845 1.00 34.19 178 ASP A CA 1
ATOM 1455 C C . ASP A 1 178 ? -11.557 25.129 17.490 1.00 34.19 178 ASP A C 1
ATOM 1457 O O . ASP A 1 178 ? -12.084 25.700 16.532 1.00 34.19 178 ASP A O 1
ATOM 1461 N N . LEU A 1 179 ? -11.164 23.857 17.365 1.00 39.66 179 LEU A N 1
ATOM 1462 C CA . LEU A 1 179 ? -11.551 23.044 16.204 1.00 39.66 179 LEU A CA 1
ATOM 1463 C C . LEU A 1 179 ? -12.746 22.166 16.572 1.00 39.66 179 LEU A C 1
ATOM 1465 O O . LEU A 1 179 ? -12.608 21.101 17.161 1.00 39.66 179 LEU A O 1
ATOM 1469 N N . SER A 1 180 ? -13.937 22.612 16.175 1.00 34.72 180 SER A N 1
ATOM 1470 C CA . SER A 1 180 ? -15.260 21.985 16.351 1.00 34.72 180 SER A CA 1
ATOM 1471 C C . SER A 1 180 ? -15.455 20.632 15.626 1.00 34.72 180 SER A C 1
ATOM 1473 O O . SER A 1 180 ? -16.489 20.360 15.004 1.00 34.72 180 SER A O 1
ATOM 1475 N N . VAL A 1 181 ? -14.455 19.753 15.693 1.00 39.88 181 VAL A N 1
ATOM 1476 C CA . VAL A 1 181 ? -14.461 18.378 15.188 1.00 39.88 181 VAL A CA 1
ATOM 1477 C C . VAL A 1 181 ? -13.989 17.457 16.312 1.00 39.88 181 VAL A C 1
ATOM 1479 O O . VAL A 1 181 ? -12.862 16.982 16.307 1.00 39.88 181 VAL A O 1
ATOM 1482 N N . ASP A 1 182 ? -14.865 17.234 17.294 1.00 39.16 182 ASP A N 1
ATOM 1483 C CA . ASP A 1 182 ? -14.671 16.304 18.412 1.00 39.16 182 ASP A CA 1
ATOM 1484 C C . ASP A 1 182 ? -13.305 16.396 19.105 1.00 39.16 182 ASP A C 1
ATOM 1486 O O . ASP A 1 182 ? -12.456 15.504 18.994 1.00 39.16 182 ASP A O 1
ATOM 1490 N N . HIS A 1 183 ? -13.142 17.428 19.932 1.00 42.62 183 HIS A N 1
ATOM 1491 C CA . HIS A 1 183 ? -12.151 17.429 21.002 1.00 42.62 183 HIS A CA 1
ATOM 1492 C C . HIS A 1 183 ? -12.518 16.421 22.084 1.00 42.62 183 HIS A C 1
ATOM 1494 O O . HIS A 1 183 ? -12.983 16.733 23.170 1.00 42.62 183 HIS A O 1
ATOM 1500 N N . THR A 1 184 ? -12.270 15.161 21.784 1.00 40.72 184 THR A N 1
ATOM 1501 C CA . THR A 1 184 ? -11.651 14.217 22.700 1.00 40.72 184 THR A CA 1
ATOM 1502 C C . THR A 1 184 ? -11.071 13.138 21.793 1.00 40.72 184 THR A C 1
ATOM 1504 O O . THR A 1 184 ? -11.675 12.786 20.785 1.00 40.72 184 THR A O 1
ATOM 1507 N N . LEU A 1 185 ? -9.953 12.532 22.189 1.00 41.69 185 LEU A N 1
ATOM 1508 C CA . LEU A 1 185 ? -9.551 11.205 21.718 1.00 41.69 185 LEU A CA 1
ATOM 1509 C C . LEU A 1 185 ? -8.626 11.111 20.482 1.00 41.69 185 LEU A C 1
ATOM 1511 O O . LEU A 1 185 ? -8.734 10.158 19.714 1.00 41.69 185 LEU A O 1
ATOM 1515 N N . PHE A 1 186 ? -7.571 11.927 20.405 1.00 44.50 186 PHE A N 1
ATOM 1516 C CA . PHE A 1 186 ? -6.288 11.305 20.025 1.00 44.50 186 PHE A CA 1
ATOM 1517 C C . PHE A 1 186 ? -5.742 10.417 21.161 1.00 44.50 186 PHE A C 1
ATOM 1519 O O . PHE A 1 186 ? -4.861 9.596 20.950 1.00 44.50 186 PHE A O 1
ATOM 1526 N N . LEU A 1 187 ? -6.328 10.533 22.362 1.00 39.47 187 LEU A N 1
ATOM 1527 C CA . LEU A 1 187 ? -5.897 9.840 23.570 1.00 39.47 187 LEU A CA 1
ATOM 1528 C C . LEU A 1 187 ? -6.911 8.921 24.226 1.00 39.47 187 LEU A C 1
ATOM 1530 O O . LEU A 1 187 ? -6.582 7.780 24.518 1.00 39.47 187 LEU A O 1
ATOM 1534 N N . GLY A 1 188 ? -8.154 9.344 24.435 1.00 39.88 188 GLY A N 1
ATOM 1535 C CA . GLY A 1 188 ? -9.098 8.429 25.072 1.00 39.88 188 GLY A CA 1
ATOM 1536 C C . GLY A 1 188 ? -9.665 7.339 24.131 1.00 39.88 188 GLY A C 1
ATOM 1537 O O . GLY A 1 188 ? -10.117 6.314 24.631 1.00 39.88 188 GLY A O 1
ATOM 1538 N N . VAL A 1 189 ? -9.614 7.490 22.790 1.00 43.22 189 VAL A N 1
ATOM 1539 C CA . VAL A 1 189 ? -9.928 6.392 21.836 1.00 43.22 189 VAL A CA 1
ATOM 1540 C C . VAL A 1 189 ? -8.658 5.567 21.714 1.00 43.22 189 VAL A C 1
ATOM 1542 O O . VAL A 1 189 ? -8.722 4.348 21.673 1.00 43.22 189 VAL A O 1
ATOM 1545 N N . PHE A 1 190 ? -7.494 6.202 21.816 1.00 43.47 190 PHE A N 1
ATOM 1546 C CA . PHE A 1 190 ? -6.206 5.560 22.038 1.00 43.47 190 PHE A CA 1
ATOM 1547 C C . PHE A 1 190 ? -6.020 5.081 23.493 1.00 43.47 190 PHE A C 1
ATOM 1549 O O . PHE A 1 190 ? -4.897 4.962 23.977 1.00 43.47 190 PHE A O 1
ATOM 1556 N N . ARG A 1 191 ? -7.109 4.734 24.204 1.00 42.53 191 ARG A N 1
ATOM 1557 C CA . ARG A 1 191 ? -7.000 3.837 25.359 1.00 42.53 191 ARG A CA 1
ATOM 1558 C C . ARG A 1 191 ? -6.226 2.611 24.875 1.00 42.53 191 ARG A C 1
ATOM 1560 O O . ARG A 1 191 ? -6.553 2.054 23.827 1.00 42.53 191 ARG A O 1
ATOM 1567 N N . ALA A 1 192 ? -5.224 2.174 25.637 1.00 41.59 192 ALA A N 1
ATOM 1568 C CA . ALA A 1 192 ? -4.459 0.952 25.369 1.00 41.59 192 ALA A CA 1
ATOM 1569 C C . ALA A 1 192 ? -5.365 -0.246 25.008 1.00 41.59 192 ALA A C 1
ATOM 1571 O O . ALA A 1 192 ? -4.970 -1.122 24.246 1.00 41.59 192 ALA A O 1
ATOM 1572 N N . GLU A 1 193 ? -6.609 -0.234 25.491 1.00 42.91 193 GLU A N 1
ATOM 1573 C CA . GLU A 1 193 ? -7.682 -1.169 25.169 1.00 42.91 193 GLU A CA 1
ATOM 1574 C C . GLU A 1 193 ? -8.131 -1.171 23.691 1.00 42.91 193 GLU A C 1
ATOM 1576 O O . GLU A 1 193 ? -8.391 -2.237 23.145 1.00 42.91 193 GLU A O 1
ATOM 1581 N N . THR A 1 194 ? -8.174 -0.033 22.990 1.00 42.53 194 THR A N 1
ATOM 1582 C CA . THR A 1 194 ? -8.577 0.039 21.570 1.00 42.53 194 THR A CA 1
ATOM 1583 C C . THR A 1 194 ? -7.471 -0.437 20.640 1.00 42.53 194 THR A C 1
ATOM 1585 O O . THR A 1 194 ? -7.747 -1.114 19.649 1.00 42.53 194 THR A O 1
ATOM 1588 N N . VAL A 1 195 ? -6.206 -0.148 20.961 1.00 46.81 195 VAL A N 1
ATOM 1589 C CA . VAL A 1 195 ? -5.066 -0.696 20.212 1.00 46.81 195 VAL A CA 1
ATOM 1590 C C . VAL A 1 195 ? -4.888 -2.178 20.537 1.00 46.81 195 VAL A C 1
ATOM 1592 O O . VAL A 1 195 ? -4.701 -2.962 19.609 1.00 46.81 195 VAL A O 1
ATOM 1595 N N . LYS A 1 196 ? -5.062 -2.597 21.804 1.00 46.38 196 LYS A N 1
ATOM 1596 C CA . LYS A 1 196 ? -5.226 -4.016 22.161 1.00 46.38 196 LYS A CA 1
ATOM 1597 C C . LYS A 1 196 ? -6.311 -4.642 21.288 1.00 46.38 196 LYS A C 1
ATOM 1599 O O . LYS A 1 196 ? -6.019 -5.603 20.594 1.00 46.38 196 LYS A O 1
ATOM 1604 N N . ARG A 1 197 ? -7.525 -4.086 21.232 1.00 47.81 197 ARG A N 1
ATOM 1605 C CA . ARG A 1 197 ? -8.650 -4.631 20.443 1.00 47.81 197 ARG A CA 1
ATOM 1606 C C . ARG A 1 197 ? -8.409 -4.617 18.934 1.00 47.81 197 ARG A C 1
ATOM 1608 O O . ARG A 1 197 ? -8.777 -5.564 18.258 1.00 47.81 197 ARG A O 1
ATOM 1615 N N . THR A 1 198 ? -7.718 -3.611 18.401 1.00 47.66 198 THR A N 1
ATOM 1616 C CA . THR A 1 198 ? -7.286 -3.578 16.989 1.00 47.66 198 THR A CA 1
ATOM 1617 C C . THR A 1 198 ? -6.277 -4.692 16.697 1.00 47.66 198 THR A C 1
ATOM 1619 O O . THR A 1 198 ? -6.335 -5.332 15.651 1.00 47.66 198 THR A O 1
ATOM 1622 N N . VAL A 1 199 ? -5.384 -4.983 17.646 1.00 49.34 199 VAL A N 1
ATOM 1623 C CA . VAL A 1 199 ? -4.456 -6.120 17.578 1.00 49.34 199 VAL A CA 1
ATOM 1624 C C . VAL A 1 199 ? -5.198 -7.455 17.745 1.00 49.34 199 VAL A C 1
ATOM 1626 O O . VAL A 1 199 ? -4.855 -8.426 17.070 1.00 49.34 199 VAL A O 1
ATOM 1629 N N . TRP A 1 200 ? -6.265 -7.493 18.550 1.00 52.66 200 TRP A N 1
ATOM 1630 C CA . TRP A 1 200 ? -7.164 -8.643 18.704 1.00 52.66 200 TRP A CA 1
ATOM 1631 C C . TRP A 1 200 ? -8.187 -8.798 17.570 1.00 52.66 200 TRP A C 1
ATOM 1633 O O . TRP A 1 200 ? -8.822 -9.846 17.499 1.00 52.66 200 TRP A O 1
ATOM 1643 N N . PHE A 1 201 ? -8.315 -7.838 16.645 1.00 59.44 201 PHE A N 1
ATOM 1644 C CA . PHE A 1 201 ? -9.287 -7.891 15.544 1.00 59.44 201 PHE A CA 1
ATOM 1645 C C . PHE A 1 201 ? -9.145 -9.169 14.720 1.00 59.44 201 PHE A C 1
ATOM 1647 O O . PHE A 1 201 ? -10.134 -9.772 14.319 1.00 59.44 201 PHE A O 1
ATOM 1654 N N . LEU A 1 202 ? -7.907 -9.620 14.491 1.00 62.97 202 LEU A N 1
ATOM 1655 C CA . LEU A 1 202 ? -7.675 -10.887 13.808 1.00 62.97 202 LEU A CA 1
ATOM 1656 C C . LEU A 1 202 ? -8.308 -12.054 14.577 1.00 62.97 202 LEU A C 1
ATOM 1658 O O . LEU A 1 202 ? -8.960 -12.900 13.975 1.00 62.97 202 LEU A O 1
ATOM 1662 N N . THR A 1 203 ? -8.146 -12.079 15.896 1.00 68.94 203 THR A N 1
ATOM 1663 C CA . THR A 1 203 ? -8.698 -13.108 16.779 1.00 68.94 203 THR A CA 1
ATOM 1664 C C . THR A 1 203 ? -10.227 -13.049 16.826 1.00 68.94 203 THR A C 1
ATOM 1666 O O . THR A 1 203 ? -10.880 -14.091 16.744 1.00 68.94 203 THR A O 1
ATOM 1669 N N . GLU A 1 204 ? -10.817 -11.855 16.893 1.00 65.50 204 GLU A N 1
ATOM 1670 C CA . GLU A 1 204 ? -12.274 -11.656 16.874 1.00 65.50 204 GLU A CA 1
ATOM 1671 C C . GLU A 1 204 ? -12.885 -12.033 15.520 1.00 65.50 204 GLU A C 1
ATOM 1673 O O . GLU A 1 204 ? -13.829 -12.822 15.464 1.00 65.50 204 GLU A O 1
ATOM 1678 N N . HIS A 1 205 ? -12.296 -11.567 14.417 1.00 67.00 205 HIS A N 1
ATOM 1679 C CA . HIS A 1 205 ? -12.707 -11.934 13.064 1.00 67.00 205 HIS A CA 1
ATOM 1680 C C . HIS A 1 205 ? -12.626 -13.450 12.852 1.00 67.00 205 HIS A C 1
ATOM 1682 O O . HIS A 1 205 ? -13.581 -14.074 12.394 1.00 67.00 205 HIS A O 1
ATOM 1688 N N . GLN A 1 206 ? -11.522 -14.083 13.256 1.00 73.88 206 GLN A N 1
ATOM 1689 C CA . GLN A 1 206 ? -11.398 -15.540 13.213 1.00 73.88 206 GLN A CA 1
ATOM 1690 C C . GLN A 1 206 ? -12.463 -16.239 14.068 1.00 73.88 206 GLN A C 1
ATOM 1692 O O . GLN A 1 206 ? -12.949 -17.300 13.682 1.00 73.88 206 GLN A O 1
ATOM 1697 N N . THR A 1 207 ? -12.846 -15.667 15.210 1.00 77.56 207 THR A N 1
ATOM 1698 C CA . THR A 1 207 ? -13.908 -16.207 16.072 1.00 77.56 207 THR A CA 1
ATOM 1699 C C . THR A 1 207 ? -15.271 -16.137 15.387 1.00 77.56 207 THR A C 1
ATOM 1701 O O . THR A 1 207 ? -15.982 -17.139 15.355 1.00 77.56 207 THR A O 1
ATOM 1704 N N . GLN A 1 208 ? -15.600 -15.014 14.746 1.00 71.56 208 GLN A N 1
ATOM 1705 C CA . GLN A 1 208 ? -16.814 -14.879 13.935 1.00 71.56 208 GLN A CA 1
ATOM 1706 C C . GLN A 1 208 ? -16.847 -15.900 12.792 1.00 71.56 208 GLN A C 1
ATOM 1708 O O . GLN A 1 208 ? -17.844 -16.597 12.614 1.00 71.56 208 GLN A O 1
ATOM 1713 N N . ILE A 1 209 ? -15.736 -16.062 12.068 1.00 71.06 209 ILE A N 1
ATOM 1714 C CA . ILE A 1 209 ? -15.629 -17.055 10.995 1.00 71.06 209 ILE A CA 1
ATOM 1715 C C . ILE A 1 209 ? -15.812 -18.483 11.531 1.00 71.06 209 ILE A C 1
ATOM 1717 O O . ILE A 1 209 ? -16.515 -19.286 10.919 1.00 71.06 209 ILE A O 1
ATOM 1721 N N . ARG A 1 210 ? -15.228 -18.819 12.690 1.00 86.50 210 ARG A N 1
ATOM 1722 C CA . ARG A 1 210 ? -15.447 -20.125 13.338 1.00 86.50 210 ARG A CA 1
ATOM 1723 C C . ARG A 1 210 ? -16.914 -20.331 13.718 1.00 86.50 210 ARG A C 1
ATOM 1725 O O . ARG A 1 210 ? -17.410 -21.440 13.554 1.00 86.50 210 ARG A O 1
ATOM 1732 N N . ASN A 1 211 ? -17.611 -19.296 14.185 1.00 80.75 211 ASN A N 1
ATOM 1733 C CA . ASN A 1 211 ? -19.037 -19.383 14.507 1.00 80.75 211 ASN A CA 1
ATOM 1734 C C . ASN A 1 211 ? -19.895 -19.619 13.257 1.00 80.75 211 ASN A C 1
ATOM 1736 O O . ASN A 1 211 ? -20.759 -20.489 13.287 1.00 80.75 211 ASN A O 1
ATOM 1740 N N . LEU A 1 212 ? -19.602 -18.943 12.141 1.00 66.19 212 LEU A N 1
ATOM 1741 C CA . LEU A 1 212 ? -20.261 -19.216 10.857 1.00 66.19 212 LEU A CA 1
ATOM 1742 C C . LEU A 1 212 ? -20.042 -20.668 10.408 1.00 66.19 212 LEU A C 1
ATOM 1744 O O . LEU A 1 212 ? -20.981 -21.343 10.000 1.00 66.19 212 LEU A O 1
ATOM 1748 N N . LYS A 1 213 ? -18.826 -21.201 10.567 1.00 84.69 213 LYS A N 1
ATOM 1749 C CA . LYS A 1 213 ? -18.562 -22.619 10.277 1.00 84.69 213 LYS A CA 1
ATOM 1750 C C . LYS A 1 213 ? -19.345 -23.569 11.179 1.00 84.69 213 LYS A C 1
ATOM 1752 O O . LYS A 1 213 ? -19.843 -24.578 10.696 1.00 84.69 213 LYS A O 1
ATOM 1757 N N . LYS A 1 214 ? -19.481 -23.252 12.472 1.00 89.06 214 LYS A N 1
ATOM 1758 C CA . LYS A 1 214 ? -20.309 -24.035 13.410 1.00 89.06 214 LYS A CA 1
ATOM 1759 C C . LYS A 1 214 ? -21.788 -24.034 13.021 1.00 89.06 214 LYS A C 1
ATOM 1761 O O . LYS A 1 214 ? -22.469 -25.017 13.266 1.00 89.06 214 LYS A O 1
ATOM 1766 N N . GLN A 1 215 ? -22.262 -22.962 12.392 1.00 87.31 215 GLN A N 1
ATOM 1767 C CA . GLN A 1 215 ? -23.610 -22.865 11.825 1.00 87.31 215 GLN A CA 1
ATOM 1768 C C . GLN A 1 215 ? -23.752 -23.599 10.475 1.00 87.31 215 GLN A C 1
ATOM 1770 O O . GLN A 1 215 ? -24.819 -23.563 9.875 1.00 87.31 215 GLN A O 1
ATOM 1775 N N . GLY A 1 216 ? -22.695 -24.259 9.986 1.00 85.88 216 GLY A N 1
ATOM 1776 C CA . GLY A 1 216 ? -22.707 -25.037 8.745 1.00 85.88 216 GLY A CA 1
ATOM 1777 C C . GLY A 1 216 ? -22.296 -24.262 7.489 1.00 85.88 216 GLY A C 1
ATOM 1778 O O . GLY A 1 216 ? -22.323 -24.828 6.398 1.00 85.88 216 GLY A O 1
ATOM 1779 N N . PHE A 1 217 ? -21.885 -22.992 7.599 1.00 71.94 217 PHE A N 1
ATOM 1780 C CA . PHE A 1 217 ? -21.468 -22.210 6.431 1.00 71.94 217 PHE A CA 1
ATOM 1781 C C . PHE A 1 217 ? -20.059 -22.578 5.948 1.00 71.94 217 PHE A C 1
ATOM 1783 O O . PHE A 1 217 ? -19.102 -22.645 6.726 1.00 71.94 217 PHE A O 1
ATOM 1790 N N . ASN A 1 218 ? -19.910 -22.713 4.627 1.00 77.56 218 ASN A N 1
ATOM 1791 C CA . ASN A 1 218 ? -18.614 -22.829 3.964 1.00 77.56 218 ASN A CA 1
ATOM 1792 C C . ASN A 1 218 ? -18.072 -21.453 3.580 1.00 77.56 218 ASN A C 1
ATOM 1794 O O . ASN A 1 218 ? -18.724 -20.668 2.896 1.00 77.56 218 ASN A O 1
ATOM 1798 N N . ILE A 1 219 ? -16.837 -21.177 3.988 1.00 76.81 219 ILE A N 1
ATOM 1799 C CA . ILE A 1 219 ? -16.185 -19.891 3.765 1.00 76.81 219 ILE A CA 1
ATOM 1800 C C . ILE A 1 219 ? -15.272 -20.008 2.552 1.00 76.81 219 ILE A C 1
ATOM 1802 O O . ILE A 1 219 ? -14.296 -20.760 2.562 1.00 76.81 219 ILE A O 1
ATOM 1806 N N . ILE A 1 220 ? -15.574 -19.248 1.507 1.00 74.69 220 ILE A N 1
ATOM 1807 C CA . ILE A 1 220 ? -14.826 -19.273 0.252 1.00 74.69 220 ILE A CA 1
ATOM 1808 C C . ILE A 1 220 ? -13.974 -18.007 0.155 1.00 74.69 220 ILE A C 1
ATOM 1810 O O . ILE A 1 220 ? -14.477 -16.888 0.172 1.00 74.69 220 ILE A O 1
ATOM 1814 N N . GLY A 1 221 ? -12.659 -18.190 0.063 1.00 77.25 221 GLY A N 1
ATOM 1815 C CA . GLY A 1 221 ? -11.707 -17.123 -0.202 1.00 77.25 221 GLY A CA 1
ATOM 1816 C C . GLY A 1 221 ? -11.533 -16.894 -1.695 1.00 77.25 221 GLY A C 1
ATOM 1817 O O . GLY A 1 221 ? -11.544 -17.837 -2.483 1.00 77.25 221 GLY A O 1
ATOM 1818 N N . TYR A 1 222 ? -11.292 -15.647 -2.079 1.00 85.12 222 TYR A N 1
ATOM 1819 C CA . TYR A 1 222 ? -10.934 -15.303 -3.448 1.00 85.12 222 TYR A CA 1
ATOM 1820 C C . TYR A 1 222 ? -9.615 -14.533 -3.483 1.00 85.12 222 TYR A C 1
ATOM 1822 O O . TYR A 1 222 ? -9.430 -13.548 -2.762 1.00 85.12 222 TYR A O 1
ATOM 1830 N N . ALA A 1 223 ? -8.694 -14.976 -4.335 1.00 85.50 223 ALA A N 1
ATOM 1831 C CA . ALA A 1 223 ? -7.434 -14.303 -4.611 1.00 85.50 223 ALA A CA 1
ATOM 1832 C C . ALA A 1 223 ? -7.311 -14.007 -6.107 1.00 85.50 223 ALA A C 1
ATOM 1834 O O . ALA A 1 223 ? -7.763 -14.776 -6.945 1.00 85.50 223 ALA A O 1
ATOM 1835 N N . ARG A 1 224 ? -6.654 -12.899 -6.455 1.00 89.56 224 ARG A N 1
ATOM 1836 C CA . ARG A 1 224 ? -6.316 -12.601 -7.848 1.00 89.56 224 ARG A CA 1
ATOM 1837 C C . ARG A 1 224 ? -5.022 -11.828 -7.985 1.00 89.56 224 ARG A C 1
ATOM 1839 O O . ARG A 1 224 ? -4.658 -11.076 -7.075 1.00 89.56 224 ARG A O 1
ATOM 1846 N N . LYS A 1 225 ? -4.402 -11.922 -9.158 1.00 89.06 225 LYS A N 1
ATOM 1847 C CA . LYS A 1 225 ? -3.356 -10.997 -9.597 1.00 89.06 225 LYS A CA 1
ATOM 1848 C C . LYS A 1 225 ? -3.803 -10.239 -10.840 1.00 89.06 225 LYS A C 1
ATOM 1850 O O . LYS A 1 225 ? -4.441 -10.792 -11.725 1.00 89.06 225 LYS A O 1
ATOM 1855 N N . SER A 1 226 ? -3.529 -8.937 -10.837 1.00 85.25 226 SER A N 1
ATOM 1856 C CA . SER A 1 226 ? -3.759 -8.068 -11.988 1.00 85.25 226 SER A CA 1
ATOM 1857 C C . SER A 1 226 ? -2.757 -8.362 -13.095 1.00 85.25 226 SER A C 1
ATOM 1859 O O . SER A 1 226 ? -1.653 -8.826 -12.806 1.00 85.25 226 SER A O 1
ATOM 1861 N N . GLU A 1 227 ? -3.122 -7.991 -14.321 1.00 80.38 227 GLU A N 1
ATOM 1862 C CA . GLU A 1 227 ? -2.176 -7.876 -15.431 1.00 80.38 227 GLU A CA 1
ATOM 1863 C C . GLU A 1 227 ? -1.025 -6.945 -15.011 1.00 80.38 227 GLU A C 1
ATOM 1865 O O . GLU A 1 227 ? -1.229 -5.926 -14.344 1.00 80.38 227 GLU A O 1
ATOM 1870 N N . GLY A 1 228 ? 0.201 -7.351 -15.319 1.00 80.06 228 GLY A N 1
ATOM 1871 C CA . GLY A 1 228 ? 1.424 -6.753 -14.797 1.00 80.06 228 GLY A CA 1
ATOM 1872 C C . GLY A 1 228 ? 2.645 -7.404 -15.434 1.00 80.06 228 GLY A C 1
ATOM 1873 O O . GLY A 1 228 ? 2.539 -8.525 -15.933 1.00 80.06 228 GLY A O 1
ATOM 1874 N N . ALA A 1 229 ? 3.766 -6.682 -15.436 1.00 82.06 229 ALA A N 1
ATOM 1875 C CA . ALA A 1 229 ? 5.008 -7.073 -16.104 1.00 82.06 229 ALA A CA 1
ATOM 1876 C C . ALA A 1 229 ? 5.864 -8.073 -15.303 1.00 82.06 229 ALA A C 1
ATOM 1878 O O . ALA A 1 229 ? 6.969 -8.398 -15.726 1.00 82.06 229 ALA A O 1
ATOM 1879 N N . GLU A 1 230 ? 5.406 -8.521 -14.129 1.00 85.06 230 GLU A N 1
ATOM 1880 C CA . GLU A 1 230 ? 6.113 -9.561 -13.385 1.00 85.06 230 GLU A CA 1
ATOM 1881 C C . GLU A 1 230 ? 6.124 -10.904 -14.126 1.00 85.06 230 GLU A C 1
ATOM 1883 O O . GLU A 1 230 ? 5.154 -11.272 -14.789 1.00 85.06 230 GLU A O 1
ATOM 1888 N N . ASP A 1 231 ? 7.212 -11.654 -13.958 1.00 89.75 231 ASP A N 1
ATOM 1889 C CA . ASP A 1 231 ? 7.337 -13.004 -14.493 1.00 89.75 231 ASP A CA 1
ATOM 1890 C C . ASP A 1 231 ? 6.362 -13.995 -13.820 1.00 89.75 231 ASP A C 1
ATOM 1892 O O . ASP A 1 231 ? 5.768 -13.744 -12.756 1.00 89.75 231 ASP A O 1
ATOM 1896 N N . ASN A 1 232 ? 6.216 -15.162 -14.450 1.00 89.75 232 ASN A N 1
ATOM 1897 C CA . ASN A 1 232 ? 5.291 -16.200 -14.009 1.00 89.75 232 ASN A CA 1
ATOM 1898 C C . ASN A 1 232 ? 5.605 -16.720 -12.597 1.00 89.75 232 ASN A C 1
ATOM 1900 O O . ASN A 1 232 ? 4.681 -16.996 -11.827 1.00 89.75 232 ASN A O 1
ATOM 1904 N N . GLU A 1 233 ? 6.881 -16.840 -12.231 1.00 91.31 233 GLU A N 1
ATOM 1905 C CA . GLU A 1 233 ? 7.311 -17.392 -10.947 1.00 91.31 233 GLU A CA 1
ATOM 1906 C C . GLU A 1 233 ? 6.990 -16.427 -9.797 1.00 91.31 233 GLU A C 1
ATOM 1908 O O . GLU A 1 233 ? 6.354 -16.799 -8.801 1.00 91.31 233 GLU A O 1
ATOM 1913 N N . THR A 1 234 ? 7.332 -15.153 -9.973 1.00 88.44 234 THR A N 1
ATOM 1914 C CA . THR A 1 234 ? 7.002 -14.051 -9.073 1.00 88.44 234 THR A CA 1
ATOM 1915 C C . THR A 1 234 ? 5.492 -13.954 -8.877 1.00 88.44 234 THR A C 1
ATOM 1917 O O . THR A 1 234 ? 5.009 -13.830 -7.743 1.00 88.44 234 THR A O 1
ATOM 1920 N N . ARG A 1 235 ? 4.708 -14.073 -9.954 1.00 92.12 235 ARG A N 1
ATOM 1921 C CA . ARG A 1 235 ? 3.243 -14.059 -9.874 1.00 92.12 235 ARG A CA 1
ATOM 1922 C C . ARG A 1 235 ? 2.697 -15.228 -9.059 1.00 92.12 235 ARG A C 1
ATOM 1924 O O . ARG A 1 235 ? 1.890 -15.002 -8.152 1.00 92.12 235 ARG A O 1
ATOM 1931 N N . ILE A 1 236 ? 3.169 -16.448 -9.315 1.00 91.81 236 ILE A N 1
ATOM 1932 C CA . ILE A 1 236 ? 2.783 -17.643 -8.549 1.00 91.81 236 ILE A CA 1
ATOM 1933 C C . ILE A 1 236 ? 3.140 -17.464 -7.070 1.00 91.81 236 ILE A C 1
ATOM 1935 O O . ILE A 1 236 ? 2.314 -17.741 -6.197 1.00 91.81 236 ILE A O 1
ATOM 1939 N N . LYS A 1 237 ? 4.333 -16.946 -6.761 1.00 92.44 237 LYS A N 1
ATOM 1940 C CA . LYS A 1 237 ? 4.774 -16.678 -5.384 1.00 92.44 237 LYS A CA 1
ATOM 1941 C C . LYS A 1 237 ? 3.846 -15.695 -4.669 1.00 92.44 237 LYS A C 1
ATOM 1943 O O . LYS A 1 237 ? 3.478 -15.919 -3.512 1.00 92.44 237 LYS A O 1
ATOM 1948 N N . LEU A 1 238 ? 3.418 -14.633 -5.352 1.00 88.31 238 LEU A N 1
ATOM 1949 C CA . LEU A 1 238 ? 2.473 -13.654 -4.811 1.00 88.31 238 LEU A CA 1
ATOM 1950 C C . LEU A 1 238 ? 1.077 -14.254 -4.594 1.00 88.31 238 LEU A C 1
ATOM 1952 O O . LEU A 1 238 ? 0.490 -14.037 -3.533 1.00 88.31 238 LEU A O 1
ATOM 1956 N N . LEU A 1 239 ? 0.565 -15.048 -5.539 1.00 91.12 239 LEU A N 1
ATOM 1957 C CA . LEU A 1 239 ? -0.720 -15.742 -5.390 1.00 91.12 239 LEU A CA 1
ATOM 1958 C C . LEU A 1 239 ? -0.689 -16.739 -4.233 1.00 91.12 239 LEU A C 1
ATOM 1960 O O . LEU A 1 239 ? -1.585 -16.721 -3.390 1.00 91.12 239 LEU A O 1
ATOM 1964 N N . LYS A 1 240 ? 0.376 -17.541 -4.115 1.00 93.31 240 LYS A N 1
ATOM 1965 C CA . LYS A 1 240 ? 0.587 -18.448 -2.976 1.00 93.31 240 LYS A CA 1
ATOM 1966 C C . LYS A 1 240 ? 0.602 -17.685 -1.652 1.00 93.31 240 LYS A C 1
ATOM 1968 O O . LYS A 1 240 ? -0.047 -18.104 -0.695 1.00 93.31 240 LYS A O 1
ATOM 1973 N N . LEU A 1 241 ? 1.275 -16.533 -1.599 1.00 86.31 241 LEU A N 1
ATOM 1974 C CA . LEU A 1 241 ? 1.284 -15.675 -0.413 1.00 86.31 241 LEU A CA 1
ATOM 1975 C C . LEU A 1 241 ? -0.119 -15.157 -0.060 1.00 86.31 241 LEU A C 1
ATOM 1977 O O . LEU A 1 241 ? -0.475 -15.122 1.118 1.00 86.31 241 LEU A O 1
ATOM 1981 N N . MET A 1 242 ? -0.913 -14.759 -1.055 1.00 87.50 242 MET A N 1
ATOM 1982 C CA . MET A 1 242 ? -2.301 -14.332 -0.850 1.00 87.50 242 MET A CA 1
ATOM 1983 C C . MET A 1 242 ? -3.172 -15.483 -0.343 1.00 87.50 242 MET A C 1
ATOM 1985 O O . MET A 1 242 ? -3.884 -15.307 0.643 1.00 87.50 242 MET A O 1
ATOM 1989 N N . CYS A 1 243 ? -3.054 -16.668 -0.942 1.00 87.62 243 CYS A N 1
ATOM 1990 C CA . CYS A 1 243 ? -3.777 -17.865 -0.514 1.00 87.62 243 CYS A CA 1
ATOM 1991 C C . CYS A 1 243 ? -3.440 -18.233 0.927 1.00 87.62 243 CYS A C 1
ATOM 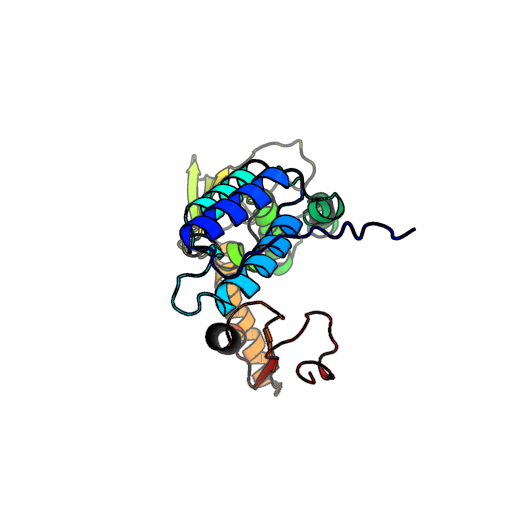1993 O O . CYS A 1 243 ? -4.334 -18.458 1.738 1.00 87.62 243 CYS A O 1
ATOM 1995 N N . ARG A 1 244 ? -2.148 -18.223 1.272 1.00 89.06 244 ARG A N 1
ATOM 1996 C CA . ARG A 1 244 ? -1.690 -18.454 2.642 1.00 89.06 244 ARG A CA 1
ATOM 1997 C C . ARG A 1 244 ? -2.339 -17.475 3.619 1.00 89.06 244 ARG A C 1
ATOM 1999 O O . ARG A 1 244 ? -2.870 -17.903 4.633 1.00 89.06 244 ARG A O 1
ATOM 2006 N N . ARG A 1 245 ? -2.386 -16.182 3.284 1.00 81.50 245 ARG A N 1
ATOM 2007 C CA . ARG A 1 245 ? -3.044 -15.170 4.127 1.00 81.50 245 ARG A CA 1
ATOM 2008 C C . ARG A 1 245 ? -4.544 -15.405 4.273 1.00 81.50 245 ARG A C 1
ATOM 2010 O O . ARG A 1 245 ? -5.053 -15.199 5.365 1.00 81.50 245 ARG A O 1
ATOM 2017 N N . LEU A 1 246 ? -5.241 -15.830 3.219 1.00 79.69 246 LEU A N 1
ATOM 2018 C CA . LEU A 1 246 ? -6.665 -16.170 3.307 1.00 79.69 246 LEU A CA 1
ATOM 2019 C C . LEU A 1 246 ? -6.900 -17.360 4.245 1.00 79.69 246 LEU A C 1
ATOM 2021 O O . LEU A 1 246 ? -7.820 -17.313 5.059 1.00 79.69 246 LEU A O 1
ATOM 2025 N N . LYS A 1 247 ? -6.038 -18.385 4.197 1.00 85.44 247 LYS A N 1
ATOM 2026 C CA . LYS A 1 247 ? -6.097 -19.522 5.131 1.00 85.44 247 LYS A CA 1
ATOM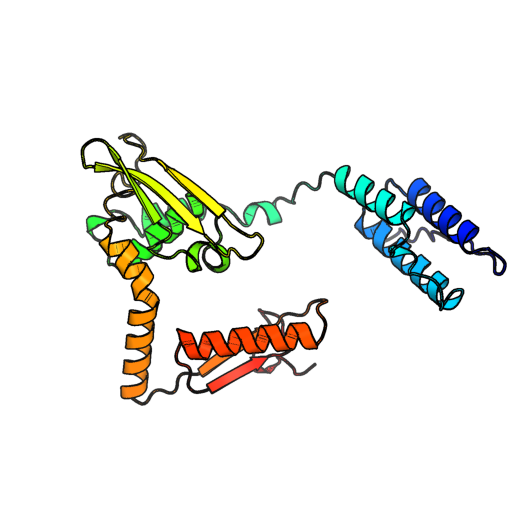 2027 C C . LYS A 1 247 ? -5.799 -19.093 6.564 1.00 85.44 247 LYS A C 1
ATOM 2029 O O . LYS A 1 247 ? -6.588 -19.362 7.458 1.00 85.44 247 LYS A O 1
ATOM 2034 N N . GLU A 1 248 ? -4.686 -18.398 6.776 1.00 82.00 248 GLU A N 1
ATOM 2035 C CA . GLU A 1 248 ? -4.208 -18.033 8.113 1.00 82.00 248 GLU A CA 1
ATOM 2036 C C . GLU A 1 248 ? -5.088 -16.972 8.780 1.00 82.00 248 GLU A C 1
ATOM 2038 O O . GLU A 1 248 ? -5.306 -17.029 9.985 1.00 82.00 248 GLU A O 1
ATOM 2043 N N . ARG A 1 249 ? -5.596 -15.989 8.026 1.00 75.38 249 ARG A N 1
ATOM 2044 C CA . ARG A 1 249 ? -6.305 -14.838 8.605 1.00 75.38 249 ARG A CA 1
ATOM 2045 C C . ARG A 1 249 ? -7.818 -14.942 8.536 1.00 75.38 249 ARG A C 1
ATOM 2047 O O . ARG A 1 249 ? -8.480 -14.556 9.490 1.00 75.38 249 ARG A O 1
ATOM 2054 N N . SER A 1 250 ? -8.345 -15.466 7.435 1.00 77.00 250 SER A N 1
ATOM 2055 C CA . SER A 1 250 ? -9.789 -15.532 7.176 1.00 77.00 250 SER A CA 1
ATOM 2056 C C . SER A 1 250 ? -10.347 -16.952 7.277 1.00 77.00 250 SER A C 1
ATOM 2058 O O . SER A 1 250 ? -11.525 -17.149 7.012 1.00 77.00 250 SER A O 1
ATOM 2060 N N . LEU A 1 251 ? -9.516 -17.936 7.654 1.00 82.62 251 LEU A N 1
ATOM 2061 C CA . LEU A 1 251 ? -9.890 -19.335 7.902 1.00 82.62 251 LEU A CA 1
ATOM 2062 C C . LEU A 1 251 ? -10.756 -19.946 6.792 1.00 82.62 251 LEU A C 1
ATOM 2064 O O . LEU A 1 251 ? -11.665 -20.722 7.067 1.00 82.62 251 LEU A O 1
ATOM 2068 N N . VAL A 1 252 ? -10.500 -19.600 5.536 1.00 79.50 252 VAL A N 1
ATOM 2069 C CA . VAL A 1 252 ? -11.308 -20.057 4.396 1.00 79.50 252 VAL A CA 1
ATOM 2070 C C . VAL A 1 252 ? -11.222 -21.581 4.216 1.00 79.50 252 VAL A C 1
ATOM 2072 O O . VAL A 1 252 ? -10.171 -22.180 4.442 1.00 79.50 252 VAL A O 1
ATOM 2075 N N . ASN A 1 253 ? -12.327 -22.218 3.828 1.00 79.44 253 ASN A N 1
ATOM 2076 C CA . ASN A 1 253 ? -12.403 -23.647 3.501 1.00 79.44 253 ASN A CA 1
ATOM 2077 C C . ASN A 1 253 ? -11.851 -23.920 2.098 1.00 79.44 253 ASN A C 1
ATOM 2079 O O . ASN A 1 253 ? -11.061 -24.840 1.900 1.00 79.44 253 ASN A O 1
ATOM 2083 N N . HIS A 1 254 ? -12.230 -23.073 1.142 1.00 83.00 254 HIS A N 1
ATOM 2084 C CA . HIS A 1 254 ? -11.831 -23.180 -0.259 1.00 83.00 254 HIS A CA 1
ATOM 2085 C C . HIS A 1 254 ? -11.283 -21.846 -0.751 1.00 83.00 254 HIS A C 1
ATOM 2087 O O . HIS A 1 254 ? -11.611 -20.793 -0.201 1.00 83.00 254 HIS A O 1
ATOM 2093 N N . ILE A 1 255 ? -10.427 -21.886 -1.772 1.00 84.62 255 ILE A N 1
ATOM 2094 C CA . ILE A 1 255 ? -9.860 -20.682 -2.381 1.00 84.62 255 ILE A CA 1
ATOM 2095 C C . ILE A 1 255 ? -10.021 -20.767 -3.889 1.00 84.62 255 ILE A C 1
ATOM 2097 O O . ILE A 1 255 ? -9.459 -21.664 -4.510 1.00 84.62 255 ILE A O 1
ATOM 2101 N N . PHE A 1 256 ? -10.727 -19.795 -4.459 1.00 85.12 256 PHE A N 1
ATOM 2102 C CA . PHE A 1 256 ? -10.702 -19.533 -5.892 1.00 85.12 256 PHE A CA 1
ATOM 2103 C C . PHE A 1 256 ? -9.607 -18.524 -6.208 1.00 85.12 256 PHE A C 1
ATOM 2105 O O . PHE A 1 256 ? -9.412 -17.542 -5.484 1.00 85.12 256 PHE A O 1
ATOM 2112 N N . ILE A 1 257 ? -8.868 -18.789 -7.280 1.00 87.75 257 ILE A N 1
ATOM 2113 C CA . ILE A 1 257 ? -7.706 -18.000 -7.659 1.00 87.75 257 ILE A CA 1
ATOM 2114 C C . ILE A 1 257 ? -7.837 -17.616 -9.121 1.00 87.75 257 ILE A C 1
ATOM 2116 O O . ILE A 1 257 ? -7.918 -18.498 -9.967 1.00 87.75 257 ILE A O 1
ATOM 2120 N N . SER A 1 258 ? -7.761 -16.318 -9.398 1.00 87.38 258 SER A N 1
ATOM 2121 C CA . SER A 1 258 ? -7.561 -15.823 -10.755 1.00 87.38 258 SER A CA 1
ATOM 2122 C C . SER A 1 258 ? -6.109 -15.457 -10.994 1.00 87.38 258 SER A C 1
ATOM 2124 O O . SER A 1 258 ? -5.547 -14.586 -10.314 1.00 87.38 258 SER A O 1
ATOM 2126 N N . TYR A 1 259 ? -5.496 -16.130 -11.961 1.00 86.75 259 TYR A N 1
ATOM 2127 C CA . TYR A 1 259 ? -4.088 -15.958 -12.280 1.00 86.75 259 TYR A CA 1
ATOM 2128 C C . TYR A 1 259 ? -3.819 -14.565 -12.841 1.00 86.75 259 TYR A C 1
ATOM 2130 O O . TYR A 1 259 ? -2.857 -13.907 -12.437 1.00 86.75 259 TYR A O 1
ATOM 2138 N N . ASN A 1 260 ? -4.691 -14.105 -13.737 1.00 86.50 260 ASN A N 1
ATOM 2139 C CA . ASN A 1 260 ? -4.503 -12.857 -14.451 1.00 86.50 260 ASN A CA 1
ATOM 2140 C C . ASN A 1 260 ? -5.852 -12.200 -14.746 1.00 86.50 260 ASN A C 1
ATOM 2142 O O . ASN A 1 260 ? -6.543 -12.553 -15.695 1.00 86.50 260 ASN A O 1
ATOM 2146 N N . SER A 1 261 ? -6.257 -11.246 -13.907 1.00 82.75 261 SER A N 1
ATOM 2147 C CA . SER A 1 261 ? -7.565 -10.609 -14.059 1.00 82.75 261 SER A CA 1
ATOM 2148 C C . SER A 1 261 ? -7.633 -9.171 -13.565 1.00 82.75 261 SER A C 1
ATOM 2150 O O . SER A 1 261 ? -7.110 -8.790 -12.505 1.00 82.75 261 SER A O 1
ATOM 2152 N N . GLN A 1 262 ? -8.375 -8.368 -14.324 1.00 78.12 262 GLN A N 1
ATOM 2153 C CA . GLN A 1 262 ? -8.715 -7.004 -13.950 1.00 78.12 262 GLN A CA 1
ATOM 2154 C C . GLN A 1 262 ? -9.691 -6.970 -12.769 1.00 78.12 262 GLN A C 1
ATOM 2156 O O . GLN A 1 262 ? -10.517 -7.861 -12.568 1.00 78.12 262 GLN A O 1
ATOM 2161 N N . ALA A 1 263 ? -9.576 -5.922 -11.952 1.00 72.56 263 ALA A N 1
ATOM 2162 C CA . ALA A 1 263 ? -10.337 -5.777 -10.709 1.00 72.56 263 ALA A CA 1
ATOM 2163 C C . ALA A 1 263 ? -11.846 -5.665 -10.915 1.00 72.56 263 ALA A C 1
ATOM 2165 O O . ALA A 1 263 ? -12.616 -6.149 -10.088 1.00 72.56 263 ALA A O 1
ATOM 2166 N N . ASN A 1 264 ? -12.217 -5.015 -12.010 1.00 77.94 264 ASN A N 1
ATOM 2167 C CA . ASN A 1 264 ? -13.571 -4.676 -12.417 1.00 77.94 264 ASN A CA 1
ATOM 2168 C C . ASN A 1 264 ? -14.156 -5.666 -13.438 1.00 77.94 264 ASN A C 1
ATOM 2170 O O . ASN A 1 264 ? -15.325 -5.543 -13.777 1.00 77.94 264 ASN A O 1
ATOM 2174 N N . GLY A 1 265 ? -13.384 -6.651 -13.917 1.00 74.00 265 GLY A N 1
ATOM 2175 C CA . GLY A 1 265 ? -13.890 -7.660 -14.854 1.00 74.00 265 GLY A CA 1
ATOM 2176 C C . GLY A 1 265 ? -14.881 -8.625 -14.180 1.00 74.00 265 GLY A C 1
ATOM 2177 O O . GLY A 1 265 ? -14.661 -8.950 -13.006 1.00 74.00 265 GLY A O 1
ATOM 2178 N N . PRO A 1 266 ? -15.929 -9.118 -14.870 1.00 79.38 266 PRO A N 1
ATOM 2179 C CA . PRO A 1 266 ? -16.879 -10.085 -14.309 1.00 79.38 266 PRO A CA 1
ATOM 2180 C C . PRO A 1 266 ? -16.182 -11.366 -13.847 1.00 79.38 266 PRO A C 1
ATOM 2182 O O . PRO A 1 266 ? -15.370 -11.906 -14.590 1.00 79.38 266 PRO A O 1
ATOM 2185 N N . LEU A 1 267 ? -16.500 -11.872 -12.646 1.00 72.00 267 LEU A N 1
ATOM 2186 C CA . LEU A 1 267 ? -15.817 -13.033 -12.047 1.00 72.00 267 LEU A CA 1
ATOM 2187 C C . LEU A 1 267 ? -15.837 -14.266 -12.966 1.00 72.00 267 LEU A C 1
ATOM 2189 O O . LEU A 1 267 ? -14.812 -14.918 -13.111 1.00 72.00 267 LEU A O 1
ATOM 2193 N N . ALA A 1 268 ? -16.970 -14.523 -13.626 1.00 76.12 268 ALA A N 1
ATOM 2194 C CA . ALA A 1 268 ? -17.151 -15.646 -14.549 1.00 76.12 268 ALA A CA 1
ATOM 2195 C C . ALA A 1 268 ? -16.281 -15.563 -15.816 1.00 76.12 268 ALA A C 1
ATOM 2197 O O . ALA A 1 268 ? -16.047 -16.576 -16.458 1.00 76.12 268 ALA A O 1
ATOM 2198 N N . GLN A 1 269 ? -15.815 -14.363 -16.170 1.00 75.44 269 GLN A N 1
ATOM 2199 C CA . GLN A 1 269 ? -15.003 -14.103 -17.362 1.00 75.44 269 GLN A CA 1
ATOM 2200 C C . GLN A 1 269 ? -13.518 -13.917 -17.024 1.00 75.44 269 GLN A C 1
ATOM 2202 O O . GLN A 1 269 ? -12.702 -13.632 -17.902 1.00 75.44 269 GLN A O 1
ATOM 2207 N N . ARG A 1 270 ? -13.145 -14.027 -15.742 1.00 75.50 270 ARG A N 1
ATOM 2208 C CA . ARG A 1 270 ? -11.742 -13.964 -15.327 1.00 75.50 270 ARG A CA 1
ATOM 2209 C C . ARG A 1 270 ? -11.057 -15.264 -15.730 1.00 75.50 270 ARG A C 1
ATOM 2211 O O . ARG A 1 270 ? -11.632 -16.332 -15.583 1.00 75.50 270 ARG A O 1
ATOM 2218 N N . ASP A 1 271 ? -9.843 -15.135 -16.265 1.00 67.75 271 ASP A N 1
ATOM 2219 C CA . ASP A 1 271 ? -9.012 -16.251 -16.740 1.00 67.75 271 ASP A CA 1
ATOM 2220 C C . ASP A 1 271 ? -9.561 -17.010 -17.969 1.00 67.75 271 ASP A C 1
ATOM 2222 O O . ASP A 1 271 ? -9.020 -18.045 -18.337 1.00 67.75 271 ASP A O 1
ATOM 2226 N N . MET A 1 272 ? -10.587 -16.476 -18.649 1.00 69.50 272 MET A N 1
ATOM 2227 C CA . MET A 1 272 ? -11.078 -16.976 -19.948 1.00 69.50 272 MET A CA 1
ATOM 2228 C C . MET A 1 272 ? -10.276 -16.448 -21.158 1.00 69.50 272 MET A C 1
ATOM 2230 O O . MET A 1 272 ? -10.718 -16.591 -22.296 1.00 69.50 272 MET A O 1
ATOM 2234 N N . LYS A 1 273 ? -9.144 -15.782 -20.916 1.00 56.50 273 LYS A N 1
ATOM 2235 C CA . LYS A 1 273 ? -8.274 -15.212 -21.952 1.00 56.50 273 LYS A CA 1
ATOM 2236 C C . LYS A 1 273 ? -7.055 -16.084 -22.188 1.00 56.50 273 LYS A C 1
ATOM 2238 O O . LYS A 1 273 ? -6.489 -16.546 -21.173 1.00 56.50 273 LYS A O 1
#

Secondary structure (DSSP, 8-state):
-------------TT--HHHHHHHHHHHHHHTTTS-HHHHHHHHHHHHHHHHHH-TTSPPGGG-HHHHHHHHHHHHH---PPPHHHHGGG-HHHHHHHHHHHS-SGGG--HHHHHHHHHHHHHHHH---TTTTGGG--GGGEEEEEETTEEEEEEEEESS-SSSS-EEEEEE----S---S--S-SSSTT-HHHHHHHHHHHHHHHHHHHHHHHTTPPPEEEEE--S-S--HHHHHHHHHHHHHHHHHHH--SEEEEESS--TTS-GGGTT--

Organism: Rhizopus oryzae (NCBI:txid64495)

Foldseek 3Di:
DDDDPPVPDLDDDLPDDPVSLLVSLLVSCVVVLVDQLVVNVVVLVVSQVVVCVSCVPDDTSCPDPSNVVSSVVSVVPDPDDDDPVVVVVDPLVVVLVCCQPPVPPVVPDDLVSLLVSLLSVCCVVPVDDSVQFVVQWALVQWDFDDDPNAGQKIKGKRCDGPPDRIDIDIGGDDDDDPDPRHPDDVGPSVPVVSSVVVNCVLVVLVVVLVVCVVVVDAFEAEEEDEDDDDDLVVLVVVRVVVVVCCCNRNVHPYYDYQSYDDPPDDPVCGPVD

Radius of gyration: 26.91 Å; chains: 1; bounding box: 54×51×76 Å